Protein AF-A0A3D5X6H9-F1 (afdb_monomer)

Mean predicted aligned error: 13.21 Å

Solvent-accessible surface area (backbone atoms only — not comparable to full-atom values): 13727 Å² total; per-residue (Å²): 129,79,92,61,76,64,22,18,46,61,52,47,52,51,51,50,48,40,55,64,24,29,65,92,44,60,62,59,39,61,69,62,56,55,45,45,66,75,52,63,45,100,91,51,97,29,68,68,48,41,69,34,44,75,72,36,77,95,31,31,85,38,64,63,67,45,70,52,73,67,51,52,44,53,49,27,47,52,50,34,24,54,50,40,50,50,46,38,34,75,74,47,32,30,58,86,75,88,81,45,43,57,86,63,46,85,43,60,67,40,41,64,74,61,78,43,85,70,60,71,68,45,63,45,75,42,88,54,91,90,45,84,65,47,33,81,82,52,70,88,71,67,72,53,74,76,78,49,69,75,76,50,70,68,56,46,50,54,66,68,46,53,51,90,79,46,60,59,88,90,40,80,78,59,81,53,92,52,101,57,93,65,94,62,65,44,36,78,51,85,93,48,54,68,43,67,72,62,98,69,71,88,50,97,88,55,87,71,84,70,89,68,90,77,86,82,74,84,132

Sequence (219 aa):
LFVTEVTNKDYREYLFWLKRVYVSYPNVYKKALPDTLVWRSPLGYNEPYVNNYLRHPAYNDFPVVGVSWVQANDYALWRTDRVNEMILVKAGYINLDLQQVDAENFNTDAYLLGMYEASVRKNKPSLKPGEEEGRRITFEDGLLLPKYRLPTEAEWEFAASGLIGNTYDERVVERKIYPWNGHNIRNSSSKHRGKMMANFVRGRGDYMGVAGNLNDHEP

Secondary structure (DSSP, 8-state):
--SSPPBHHHHHHHHHHHHHH-SS-HHHHHHT---GGGG-BTTB--HHHHHHTTTSGGGTTSBP-S--HHHHHHHHHHHHHHHHHHHHHHTTSBPPPS--BTTBS--HHHHHTT-----BS-PBPPSSTT--SPBPP-GGGS-SPPPP-PPPHHHHHHHHS--TT-EETTEE----SSSSSSS-SB--SGGGTT-BSS----STT--------------

Radius of gyration: 25.82 Å; Cα contacts (8 Å, |Δi|>4): 209; chains: 1; bounding box: 57×72×62 Å

Foldseek 3Di:
DPPDAQFLQNLVVVLVVCVQAAVVCVVVSVVLDFQLCVQDDPPDPRVCSSPDCSPPPVRGRPHDPRGDQVSVQVSLQVVLQVVQVVLCCVVQFAPDDPNHHDPLGGGPVCQQVVVHDGHTRDAAADPDPPPRPGHRDHVVVVSGDDGRGDDDPVRVVVVVQLQVPCDDPNDSPDGDPDNDPDPDQADVDPVRGGDGPDDDDPDPPRPDPDPDDPPDDDD

Structure (mmCIF, N/CA/C/O backbone):
data_AF-A0A3D5X6H9-F1
#
_entry.id   AF-A0A3D5X6H9-F1
#
loop_
_atom_site.group_PDB
_atom_site.id
_atom_site.type_symbol
_atom_site.label_atom_id
_atom_site.label_alt_id
_atom_site.label_comp_id
_atom_site.label_asym_id
_atom_site.label_entity_id
_atom_site.label_seq_id
_atom_site.pdbx_PDB_ins_code
_atom_site.Cartn_x
_atom_site.Cartn_y
_atom_site.Cartn_z
_atom_site.occupancy
_atom_site.B_iso_or_equiv
_atom_site.auth_seq_id
_atom_site.auth_comp_id
_atom_site.auth_asym_id
_atom_site.auth_atom_id
_atom_site.pdbx_PDB_model_num
ATOM 1 N N . LEU A 1 1 ? 0.714 -14.581 3.752 1.00 42.09 1 LEU A N 1
ATOM 2 C CA . LEU A 1 1 ? 1.937 -14.737 2.937 1.00 42.09 1 LEU A CA 1
ATOM 3 C C . LEU A 1 1 ? 1.498 -14.827 1.489 1.00 42.09 1 LEU A C 1
ATOM 5 O O . LEU A 1 1 ? 0.610 -15.623 1.207 1.00 42.09 1 LEU A O 1
ATOM 9 N N . PHE A 1 2 ? 2.012 -13.966 0.613 1.00 48.56 2 PHE A N 1
ATOM 10 C CA . PHE A 1 2 ? 1.744 -14.111 -0.814 1.00 48.56 2 PHE A CA 1
ATOM 11 C C . PHE A 1 2 ? 2.396 -15.415 -1.279 1.00 48.56 2 PHE A C 1
ATOM 13 O O . PHE A 1 2 ? 3.578 -15.630 -1.035 1.00 48.56 2 PHE A O 1
ATOM 20 N N . VAL A 1 3 ? 1.605 -16.313 -1.861 1.00 56.69 3 VAL A N 1
ATOM 21 C CA . VAL A 1 3 ? 2.105 -17.578 -2.430 1.00 56.69 3 VAL A CA 1
ATOM 22 C C . VAL A 1 3 ? 2.761 -17.322 -3.796 1.00 56.69 3 VAL A C 1
ATOM 24 O O . VAL A 1 3 ? 3.523 -18.145 -4.289 1.00 56.69 3 VAL A O 1
ATOM 27 N N . THR A 1 4 ? 2.493 -16.155 -4.385 1.00 70.56 4 THR A N 1
ATOM 28 C CA . THR A 1 4 ? 2.938 -15.725 -5.711 1.00 70.56 4 THR A CA 1
ATOM 29 C C . THR A 1 4 ? 3.426 -14.281 -5.662 1.00 70.56 4 THR A C 1
ATOM 31 O O . THR A 1 4 ? 3.039 -13.513 -4.781 1.00 70.56 4 THR A O 1
ATOM 34 N N . GLU A 1 5 ? 4.275 -13.902 -6.608 1.00 84.88 5 GLU A N 1
ATOM 35 C CA . GLU A 1 5 ? 4.788 -12.537 -6.733 1.00 84.88 5 GLU A CA 1
ATOM 36 C C . GLU A 1 5 ? 3.654 -11.522 -6.968 1.00 84.88 5 GLU A C 1
ATOM 38 O O . GLU A 1 5 ? 2.574 -11.870 -7.452 1.00 84.88 5 GLU A O 1
ATOM 43 N N . VAL A 1 6 ? 3.893 -10.257 -6.607 1.00 90.44 6 VAL A N 1
ATOM 44 C CA . VAL A 1 6 ? 2.939 -9.170 -6.868 1.00 90.44 6 VAL A CA 1
ATOM 45 C C . VAL A 1 6 ? 2.882 -8.918 -8.368 1.00 90.44 6 VAL A C 1
ATOM 47 O O . VAL A 1 6 ? 3.907 -8.631 -8.990 1.00 90.44 6 VAL A O 1
ATOM 50 N N . THR A 1 7 ? 1.684 -8.998 -8.940 1.00 94.50 7 THR A N 1
ATOM 51 C CA . THR A 1 7 ? 1.499 -8.883 -10.385 1.00 94.50 7 THR A CA 1
ATOM 52 C C . THR A 1 7 ? 1.453 -7.426 -10.851 1.00 94.50 7 THR A C 1
ATOM 54 O O . THR A 1 7 ? 1.152 -6.507 -10.079 1.00 94.50 7 THR A O 1
ATOM 57 N N . ASN A 1 8 ? 1.695 -7.193 -12.143 1.00 94.06 8 ASN A N 1
ATOM 58 C CA . ASN A 1 8 ? 1.503 -5.880 -12.761 1.00 94.06 8 ASN A CA 1
ATOM 59 C C . ASN A 1 8 ? 0.068 -5.378 -12.564 1.00 94.06 8 ASN A C 1
ATOM 61 O O . ASN A 1 8 ? -0.139 -4.187 -12.330 1.00 94.06 8 ASN A O 1
ATOM 65 N N . LYS A 1 9 ? -0.929 -6.268 -12.627 1.00 95.69 9 LYS A N 1
ATOM 66 C CA . LYS A 1 9 ? -2.327 -5.914 -12.366 1.00 95.69 9 LYS A CA 1
ATOM 67 C C . LYS A 1 9 ? -2.517 -5.380 -10.944 1.00 95.69 9 LYS A C 1
ATOM 69 O O . LYS A 1 9 ? -3.042 -4.278 -10.794 1.00 95.69 9 LYS A O 1
ATOM 74 N N . ASP A 1 10 ? -2.042 -6.107 -9.934 1.00 95.00 10 ASP A N 1
ATOM 75 C CA . ASP A 1 10 ? -2.161 -5.699 -8.527 1.00 95.00 10 ASP A CA 1
ATOM 76 C C . ASP A 1 10 ? -1.485 -4.342 -8.275 1.00 95.00 10 ASP A C 1
ATOM 78 O O . ASP A 1 10 ? -2.034 -3.455 -7.618 1.00 95.00 10 ASP A O 1
ATOM 82 N N . TYR A 1 11 ? -0.294 -4.141 -8.846 1.00 96.25 11 TYR A N 1
ATOM 83 C CA . TYR A 1 11 ? 0.433 -2.884 -8.688 1.00 96.25 11 TYR A CA 1
ATOM 84 C C . TYR A 1 11 ? -0.268 -1.711 -9.389 1.00 96.25 11 TYR A C 1
ATOM 86 O O . TYR A 1 11 ? -0.271 -0.581 -8.900 1.00 96.25 11 TYR A O 1
ATOM 94 N N . ARG A 1 12 ? -0.919 -1.950 -10.531 1.00 96.06 12 ARG A N 1
ATOM 95 C CA . ARG A 1 12 ? -1.731 -0.922 -11.198 1.00 96.06 12 ARG A CA 1
ATOM 96 C C . ARG A 1 12 ? -2.973 -0.549 -10.405 1.00 96.06 12 ARG A C 1
ATOM 98 O O . ARG A 1 12 ? -3.367 0.613 -10.460 1.00 96.06 12 ARG A O 1
ATOM 105 N N . GLU A 1 13 ? -3.588 -1.489 -9.693 1.00 95.56 13 GLU A N 1
ATOM 106 C CA . GLU A 1 13 ? -4.705 -1.194 -8.786 1.00 95.56 13 GLU A CA 1
ATOM 107 C C . GLU A 1 13 ? -4.254 -0.249 -7.665 1.00 95.56 13 GLU A C 1
ATOM 109 O O . GLU A 1 13 ? -4.938 0.737 -7.381 1.00 95.56 13 GLU A O 1
ATOM 114 N N . TYR A 1 14 ? -3.058 -0.473 -7.114 1.00 96.44 14 TYR A N 1
ATOM 115 C CA . TYR A 1 14 ? -2.417 0.456 -6.180 1.00 96.44 14 TYR A CA 1
ATOM 116 C C . TYR A 1 14 ? -2.207 1.848 -6.789 1.00 96.44 14 TYR A C 1
ATOM 118 O O . TYR A 1 14 ? -2.655 2.849 -6.227 1.00 96.44 14 TYR A O 1
ATOM 126 N N . LEU A 1 15 ? -1.596 1.927 -7.974 1.00 96.56 15 LEU A N 1
ATOM 127 C CA . LEU A 1 15 ? -1.378 3.196 -8.676 1.00 96.56 15 LEU A CA 1
ATOM 128 C C . LEU A 1 15 ? -2.690 3.933 -8.978 1.00 96.56 15 LEU A C 1
ATOM 130 O O . LEU A 1 15 ? -2.770 5.156 -8.837 1.00 96.56 15 LEU A O 1
ATOM 134 N N . PHE A 1 16 ? -3.726 3.201 -9.385 1.00 95.75 16 PHE A N 1
ATOM 135 C CA . PHE A 1 16 ? -5.056 3.753 -9.618 1.00 95.75 16 PHE A CA 1
ATOM 136 C C . PHE A 1 16 ? -5.651 4.321 -8.329 1.00 95.75 16 PHE A C 1
ATOM 138 O O . PHE A 1 16 ? -6.152 5.448 -8.333 1.00 95.75 16 PHE A O 1
ATOM 145 N N . TRP A 1 17 ? -5.556 3.580 -7.223 1.00 95.75 17 TRP A N 1
ATOM 146 C CA . TRP A 1 17 ? -6.040 4.033 -5.924 1.00 95.75 17 TRP A CA 1
ATOM 147 C C . TRP A 1 17 ? -5.324 5.308 -5.471 1.00 95.75 17 TRP A C 1
ATOM 149 O O . TRP A 1 17 ? -5.999 6.276 -5.123 1.00 95.75 17 TRP A O 1
ATOM 159 N N . LEU A 1 18 ? -3.990 5.360 -5.572 1.00 96.19 18 LEU A N 1
ATOM 160 C CA . LEU A 1 18 ? -3.212 6.557 -5.234 1.00 96.19 18 LEU A CA 1
ATOM 161 C C . LEU A 1 18 ? -3.653 7.773 -6.045 1.00 96.19 18 LEU A C 1
ATOM 163 O O . LEU A 1 18 ? -3.851 8.847 -5.485 1.00 96.19 18 LEU A O 1
ATOM 167 N N . LYS A 1 19 ? -3.824 7.604 -7.360 1.00 95.56 19 LYS A N 1
ATOM 168 C CA . LYS A 1 19 ? -4.249 8.685 -8.257 1.00 95.56 19 LYS A CA 1
ATOM 169 C C . LYS A 1 19 ? -5.646 9.208 -7.917 1.00 95.56 19 LYS A C 1
ATOM 171 O O . LYS A 1 19 ? -5.916 10.385 -8.122 1.00 95.56 19 LYS A O 1
ATOM 176 N N . ARG A 1 20 ? -6.534 8.323 -7.463 1.00 94.56 20 ARG A N 1
ATOM 177 C CA . ARG A 1 20 ? -7.921 8.647 -7.119 1.00 94.56 20 ARG A CA 1
ATOM 178 C C . ARG A 1 20 ? -8.032 9.337 -5.759 1.00 94.56 20 ARG A C 1
ATOM 180 O O . ARG A 1 20 ? -8.806 10.275 -5.645 1.00 94.56 20 ARG A O 1
ATOM 187 N N . VAL A 1 21 ? -7.304 8.850 -4.753 1.00 94.50 21 VAL A N 1
ATOM 188 C CA . VAL A 1 21 ? -7.425 9.320 -3.363 1.00 94.50 21 VAL A CA 1
ATOM 189 C C . VAL A 1 21 ? -6.565 10.553 -3.105 1.00 94.50 21 VAL A C 1
ATOM 191 O O . VAL A 1 21 ? -7.063 11.517 -2.537 1.00 94.50 21 VAL A O 1
ATOM 194 N N . TYR A 1 22 ? -5.305 10.570 -3.550 1.00 95.00 22 TYR A N 1
ATOM 195 C CA . TYR A 1 22 ? -4.388 11.689 -3.303 1.00 95.00 22 TYR A CA 1
ATOM 196 C C . TYR A 1 22 ? -4.509 12.784 -4.368 1.00 95.00 22 TYR A C 1
ATOM 198 O O . TYR A 1 22 ? -3.597 12.998 -5.175 1.00 95.00 22 TYR A O 1
ATOM 206 N N . VAL A 1 23 ? -5.646 13.477 -4.377 1.00 93.44 23 VAL A N 1
ATOM 207 C CA . VAL A 1 23 ? -5.948 14.544 -5.342 1.00 93.44 23 VAL A CA 1
ATOM 208 C C . VAL A 1 23 ? -5.053 15.760 -5.108 1.00 93.44 23 VAL A C 1
ATOM 210 O O . VAL A 1 23 ? -4.474 16.290 -6.061 1.00 93.44 23 VAL A O 1
ATOM 213 N N . SER A 1 24 ? -4.873 16.168 -3.849 1.00 95.19 24 SER A N 1
ATOM 214 C CA . SER A 1 24 ? -4.047 17.331 -3.494 1.00 95.19 24 SER A CA 1
ATOM 215 C C . SER A 1 24 ? -2.546 17.039 -3.584 1.00 95.19 24 SER A C 1
ATOM 217 O O . SER A 1 24 ? -1.732 17.959 -3.685 1.00 95.19 24 SER A O 1
ATOM 219 N N . TYR A 1 25 ? -2.158 15.759 -3.598 1.00 94.25 25 TYR A N 1
ATOM 220 C CA . TYR A 1 25 ? -0.762 15.317 -3.568 1.00 94.25 25 TYR A CA 1
ATOM 221 C C . TYR A 1 25 ? -0.384 14.448 -4.784 1.00 94.25 25 TYR A C 1
ATOM 223 O O . TYR A 1 25 ? 0.025 13.293 -4.629 1.00 94.25 25 TYR A O 1
ATOM 231 N N . PRO A 1 26 ? -0.382 15.002 -6.014 1.00 93.62 26 PRO A N 1
ATOM 232 C CA . PRO A 1 26 ? -0.082 14.241 -7.235 1.00 93.62 26 PRO A CA 1
ATOM 233 C C . PRO A 1 26 ? 1.343 13.666 -7.267 1.00 93.62 26 PRO A C 1
ATOM 235 O O . PRO A 1 26 ? 1.644 12.739 -8.023 1.00 93.62 26 PRO A O 1
ATOM 238 N N . ASN A 1 27 ? 2.244 14.209 -6.445 1.00 95.06 27 ASN A N 1
ATOM 239 C CA . ASN A 1 27 ? 3.610 13.715 -6.314 1.00 95.06 27 ASN A CA 1
ATOM 240 C C . ASN A 1 27 ? 3.674 12.319 -5.681 1.00 95.06 27 ASN A C 1
ATOM 242 O O . ASN A 1 27 ? 4.612 11.586 -5.985 1.00 95.06 27 ASN A O 1
ATOM 246 N N . VAL A 1 28 ? 2.695 11.931 -4.856 1.00 94.88 28 VAL A N 1
ATOM 247 C CA . VAL A 1 28 ? 2.628 10.584 -4.263 1.00 94.88 28 VAL A CA 1
ATOM 248 C C . VAL A 1 28 ? 2.493 9.539 -5.369 1.00 94.88 28 VAL A C 1
ATOM 250 O O . VAL A 1 28 ? 3.299 8.617 -5.455 1.00 94.88 28 VAL A O 1
ATOM 253 N N . TYR A 1 29 ? 1.558 9.755 -6.299 1.00 95.94 29 TYR A N 1
ATOM 254 C CA . TYR A 1 29 ? 1.391 8.898 -7.473 1.00 95.94 29 TYR A CA 1
ATOM 255 C C . TYR A 1 29 ? 2.660 8.833 -8.332 1.00 95.94 29 TYR A C 1
ATOM 257 O O . TYR A 1 29 ? 3.098 7.749 -8.707 1.00 95.94 29 TYR A O 1
ATOM 265 N N . LYS A 1 30 ? 3.283 9.982 -8.627 1.00 95.19 30 LYS A N 1
ATOM 266 C CA . LYS A 1 30 ? 4.505 10.025 -9.450 1.00 95.19 30 LYS A CA 1
ATOM 267 C C . LYS A 1 30 ? 5.660 9.253 -8.811 1.00 95.19 30 LYS A C 1
ATOM 269 O O . LYS A 1 30 ? 6.371 8.552 -9.521 1.00 95.19 30 LYS A O 1
ATOM 274 N N . LYS A 1 31 ? 5.832 9.362 -7.490 1.00 95.81 31 LYS A N 1
ATOM 275 C CA . LYS A 1 31 ? 6.864 8.633 -6.737 1.00 95.81 31 LYS A CA 1
ATOM 276 C C . LYS A 1 31 ? 6.612 7.129 -6.690 1.00 95.81 31 LYS A C 1
ATOM 278 O O . LYS A 1 31 ? 7.569 6.375 -6.588 1.00 95.81 31 LYS A O 1
ATOM 283 N N . ALA A 1 32 ? 5.359 6.695 -6.784 1.00 96.38 32 ALA A N 1
ATOM 284 C CA . ALA A 1 32 ? 5.001 5.282 -6.820 1.00 96.38 32 ALA A CA 1
ATOM 285 C C . ALA A 1 32 ? 5.176 4.634 -8.207 1.00 96.38 32 ALA A C 1
ATOM 287 O O . ALA A 1 32 ? 5.044 3.421 -8.318 1.00 96.38 32 ALA A O 1
ATOM 288 N N . LEU A 1 33 ? 5.458 5.394 -9.274 1.00 95.50 33 LEU A N 1
ATOM 289 C CA . LEU A 1 33 ? 5.650 4.804 -10.600 1.00 95.50 33 LEU A CA 1
ATOM 290 C C . LEU A 1 33 ? 6.936 3.954 -10.642 1.00 95.50 33 LEU A C 1
ATOM 292 O O . LEU A 1 33 ? 8.003 4.469 -10.299 1.00 95.50 33 LEU A O 1
ATOM 296 N N . PRO A 1 34 ? 6.861 2.688 -11.096 1.00 95.00 34 PRO A N 1
ATOM 297 C CA . PRO A 1 34 ? 8.041 1.861 -11.314 1.00 95.00 34 PRO A CA 1
ATOM 298 C C . PRO A 1 34 ? 8.922 2.431 -12.426 1.00 95.00 34 PRO A C 1
ATOM 300 O O . PRO A 1 34 ? 8.420 3.015 -13.394 1.00 95.00 34 PRO A O 1
ATOM 303 N N . ASP A 1 35 ? 10.229 2.209 -12.320 1.00 93.31 35 ASP A N 1
ATOM 304 C CA . ASP A 1 35 ? 11.174 2.542 -13.379 1.00 93.31 35 ASP A CA 1
ATOM 305 C C . ASP A 1 35 ? 11.063 1.538 -14.533 1.00 93.31 35 ASP A C 1
ATOM 307 O O . ASP A 1 35 ? 11.512 0.392 -14.463 1.00 93.31 35 ASP A O 1
ATOM 311 N N . THR A 1 36 ? 10.467 1.984 -15.636 1.00 88.88 36 THR A N 1
ATOM 312 C CA . THR A 1 36 ? 10.299 1.167 -16.840 1.00 88.88 36 THR A CA 1
ATOM 313 C C . THR A 1 36 ? 11.578 1.048 -17.671 1.00 88.88 36 THR A C 1
ATOM 315 O O . THR A 1 36 ? 11.635 0.206 -18.569 1.00 88.88 36 THR A O 1
ATOM 318 N N . LEU A 1 37 ? 12.603 1.868 -17.406 1.00 88.75 37 LEU A N 1
ATOM 319 C CA . LEU A 1 37 ? 13.865 1.859 -18.154 1.00 88.75 37 LEU A CA 1
ATOM 320 C C . LEU A 1 37 ? 14.763 0.670 -17.801 1.00 88.75 37 LEU A C 1
ATOM 322 O O . LEU A 1 37 ? 15.723 0.416 -18.523 1.00 88.75 37 LEU A O 1
ATOM 326 N N . VAL A 1 38 ? 14.415 -0.104 -16.770 1.00 88.81 38 VAL A N 1
ATOM 327 C CA . VAL A 1 38 ? 15.093 -1.355 -16.389 1.00 88.81 38 VAL A CA 1
ATOM 328 C C . VAL A 1 38 ? 15.214 -2.356 -17.545 1.00 88.81 38 VAL A C 1
ATOM 330 O O . VAL A 1 38 ? 16.159 -3.137 -17.602 1.00 88.81 38 VAL A O 1
ATOM 333 N N . TRP A 1 39 ? 14.288 -2.312 -18.506 1.00 86.44 39 TRP A N 1
ATOM 334 C CA . TRP A 1 39 ? 14.306 -3.188 -19.678 1.00 86.44 39 TRP A CA 1
ATOM 335 C C . TRP A 1 39 ? 15.293 -2.741 -20.759 1.00 86.44 39 TRP A C 1
ATOM 337 O O . TRP A 1 39 ? 15.598 -3.518 -21.669 1.00 86.44 39 TRP A O 1
ATOM 347 N N . ARG A 1 40 ? 15.792 -1.502 -20.696 1.00 84.50 40 ARG A N 1
ATOM 348 C CA . ARG A 1 40 ? 16.653 -0.934 -21.730 1.00 84.50 40 ARG A CA 1
ATOM 349 C C . ARG A 1 40 ? 18.040 -1.569 -21.675 1.00 84.50 40 ARG A C 1
ATOM 351 O O . ARG A 1 40 ? 18.701 -1.566 -20.645 1.00 84.50 40 ARG A O 1
ATOM 358 N N . SER A 1 41 ? 18.500 -2.065 -22.818 1.00 81.56 41 SER A N 1
ATOM 359 C CA . SER A 1 41 ? 19.855 -2.586 -22.996 1.00 81.56 41 SER A CA 1
ATOM 360 C C . SER A 1 41 ? 20.500 -1.915 -24.211 1.00 81.56 41 SER A C 1
ATOM 362 O O . SER A 1 41 ? 19.836 -1.830 -25.245 1.00 81.56 41 SER A O 1
ATOM 364 N N . PRO A 1 42 ? 21.769 -1.461 -24.136 1.00 76.94 42 PRO A N 1
ATOM 365 C CA . PRO A 1 42 ? 22.441 -0.785 -25.251 1.00 76.94 42 PRO A CA 1
ATOM 366 C C . PRO A 1 42 ? 22.493 -1.586 -26.561 1.00 76.94 42 PRO A C 1
ATOM 368 O O . PRO A 1 42 ? 22.569 -0.993 -27.630 1.00 76.94 42 PRO A O 1
ATOM 371 N N . LEU A 1 43 ? 22.460 -2.920 -26.486 1.00 80.00 43 LEU A N 1
ATOM 372 C CA . LEU A 1 43 ? 22.585 -3.823 -27.640 1.00 80.00 43 LEU A CA 1
ATOM 373 C C . LEU A 1 43 ? 21.354 -4.731 -27.830 1.00 80.00 43 LEU A C 1
ATOM 375 O O . LEU A 1 43 ? 21.400 -5.660 -28.632 1.00 80.00 43 LEU A O 1
ATOM 379 N N . GLY A 1 44 ? 20.265 -4.501 -27.084 1.00 75.62 44 GLY A N 1
ATOM 380 C CA . GLY A 1 44 ? 19.074 -5.358 -27.086 1.00 75.62 44 GLY A CA 1
ATOM 381 C C . GLY A 1 44 ? 17.812 -4.644 -27.573 1.00 75.62 44 GLY A C 1
ATOM 382 O O . GLY A 1 44 ? 17.545 -3.506 -27.189 1.00 75.62 44 GLY A O 1
ATOM 383 N N . TYR A 1 45 ? 16.988 -5.328 -28.372 1.00 75.56 45 TYR A N 1
ATOM 384 C CA . TYR A 1 45 ? 15.682 -4.817 -28.807 1.00 75.56 45 TYR A CA 1
ATOM 385 C C . TYR A 1 45 ? 14.600 -5.068 -27.740 1.00 75.56 45 TYR A C 1
ATOM 387 O O . TYR A 1 45 ? 13.764 -5.959 -27.872 1.00 75.56 45 TYR A O 1
ATOM 395 N N . ASN A 1 46 ? 14.621 -4.274 -26.665 1.00 85.69 46 ASN A N 1
ATOM 396 C CA . ASN A 1 46 ? 13.685 -4.397 -25.535 1.00 85.69 46 ASN A CA 1
ATOM 397 C C . ASN A 1 46 ? 12.710 -3.212 -25.393 1.00 85.69 46 ASN A C 1
ATOM 399 O O . ASN A 1 46 ? 11.923 -3.164 -24.448 1.00 85.69 46 ASN A O 1
ATOM 403 N N . GLU A 1 47 ? 12.722 -2.266 -26.334 1.00 81.81 47 GLU A N 1
ATOM 404 C CA . GLU A 1 47 ? 11.834 -1.091 -26.340 1.00 81.81 47 GLU A CA 1
ATOM 405 C C . GLU A 1 47 ? 10.326 -1.432 -26.223 1.00 81.81 47 GLU A C 1
ATOM 407 O O . GLU A 1 47 ? 9.597 -0.692 -25.551 1.00 81.81 47 GLU A O 1
ATOM 412 N N . PRO A 1 48 ? 9.813 -2.561 -26.765 1.00 86.94 48 PRO A N 1
ATOM 413 C CA . PRO A 1 48 ? 8.427 -2.957 -26.516 1.00 86.94 48 PRO A CA 1
ATOM 414 C C . PRO A 1 48 ? 8.122 -3.206 -25.032 1.00 86.94 48 PRO A C 1
ATOM 416 O O . PRO A 1 48 ? 7.035 -2.856 -24.575 1.00 86.94 48 PRO A O 1
ATOM 419 N N . TYR A 1 49 ? 9.063 -3.766 -24.264 1.00 86.62 49 TYR A N 1
ATOM 420 C CA . TYR A 1 49 ? 8.869 -4.046 -22.838 1.00 86.62 49 TYR A CA 1
ATOM 421 C C . TYR A 1 49 ? 8.851 -2.765 -22.003 1.00 86.62 49 TYR A C 1
ATOM 423 O O . TYR A 1 49 ? 7.993 -2.625 -21.136 1.00 86.62 49 TYR A O 1
ATOM 431 N N . VAL A 1 50 ? 9.707 -1.790 -22.322 1.00 86.94 50 VAL A N 1
ATOM 432 C CA . VAL A 1 50 ? 9.726 -0.474 -21.651 1.00 86.94 50 VAL A CA 1
ATOM 433 C C . VAL A 1 50 ? 8.337 0.177 -21.677 1.00 86.94 50 VAL A C 1
ATOM 435 O O . VAL A 1 50 ? 7.849 0.696 -20.672 1.00 86.94 50 VAL A O 1
ATOM 438 N N . ASN A 1 51 ? 7.663 0.112 -22.824 1.00 86.50 51 ASN A N 1
ATOM 439 C CA . ASN A 1 51 ? 6.371 0.766 -23.006 1.00 86.50 51 ASN A CA 1
ATOM 440 C C . ASN A 1 51 ? 5.200 -0.079 -22.487 1.00 86.50 51 ASN A C 1
ATOM 442 O O . ASN A 1 51 ? 4.289 0.450 -21.835 1.00 86.50 51 ASN A O 1
ATOM 446 N N . ASN A 1 52 ? 5.239 -1.389 -22.750 1.00 90.62 52 ASN A N 1
ATOM 447 C CA . ASN A 1 52 ? 4.078 -2.261 -22.611 1.00 90.62 52 ASN A CA 1
ATOM 448 C C . ASN A 1 52 ? 4.082 -3.123 -21.350 1.00 90.62 52 ASN A C 1
ATOM 450 O O . ASN A 1 52 ? 2.995 -3.482 -20.911 1.00 90.62 52 ASN A O 1
ATOM 454 N N . TYR A 1 53 ? 5.230 -3.443 -20.745 1.00 93.00 53 TYR A N 1
ATOM 455 C CA . TYR A 1 53 ? 5.301 -4.452 -19.677 1.00 93.00 53 TYR A CA 1
ATOM 456 C C . TYR A 1 53 ? 4.365 -4.143 -18.503 1.00 93.00 53 TYR A C 1
ATOM 458 O O . TYR A 1 53 ? 3.526 -4.956 -18.144 1.00 93.00 53 TYR A O 1
ATOM 466 N N . LEU A 1 54 ? 4.413 -2.918 -17.973 1.00 92.62 54 LEU A N 1
ATOM 467 C CA . LEU A 1 54 ? 3.532 -2.520 -16.872 1.00 92.62 54 LEU A CA 1
ATOM 468 C C . LEU A 1 54 ? 2.077 -2.291 -17.319 1.00 92.62 54 LEU A C 1
ATOM 470 O O . LEU A 1 54 ? 1.173 -2.321 -16.496 1.00 92.62 54 LEU A O 1
ATOM 474 N N . ARG A 1 55 ? 1.816 -1.978 -18.594 1.00 91.38 55 ARG A N 1
ATOM 475 C CA . ARG A 1 55 ? 0.539 -1.373 -19.032 1.00 91.38 55 ARG A CA 1
ATOM 476 C C . ARG A 1 55 ? -0.342 -2.291 -19.868 1.00 91.38 55 ARG A C 1
ATOM 478 O O . ARG A 1 55 ? -1.562 -2.108 -19.892 1.00 91.38 55 ARG A O 1
ATOM 485 N N . HIS A 1 56 ? 0.244 -3.237 -20.581 1.00 92.62 56 HIS A N 1
ATOM 486 C CA . HIS A 1 56 ? -0.464 -4.036 -21.564 1.00 92.62 56 HIS A CA 1
ATOM 487 C C . HIS A 1 56 ? -1.124 -5.260 -20.905 1.00 92.62 56 HIS A C 1
ATOM 489 O O . HIS A 1 56 ? -0.471 -5.927 -20.104 1.00 92.62 56 HIS A O 1
ATOM 495 N N . PRO A 1 57 ? -2.381 -5.608 -21.256 1.00 94.69 57 PRO A N 1
ATOM 496 C CA . PRO A 1 57 ? -3.102 -6.719 -20.629 1.00 94.69 57 PRO A CA 1
ATOM 497 C C . PRO A 1 57 ? -2.384 -8.071 -20.691 1.00 94.69 57 PRO A C 1
ATOM 499 O O . PRO A 1 57 ? -2.504 -8.863 -19.765 1.00 94.69 57 PRO A O 1
ATOM 502 N N . ALA A 1 58 ? -1.602 -8.314 -21.750 1.00 92.81 58 ALA A N 1
ATOM 503 C CA . ALA A 1 58 ? -0.817 -9.544 -21.895 1.00 92.81 58 ALA A CA 1
ATOM 504 C C . ALA A 1 58 ? 0.191 -9.770 -20.755 1.00 92.81 58 ALA A C 1
ATOM 506 O O . ALA A 1 58 ? 0.586 -10.906 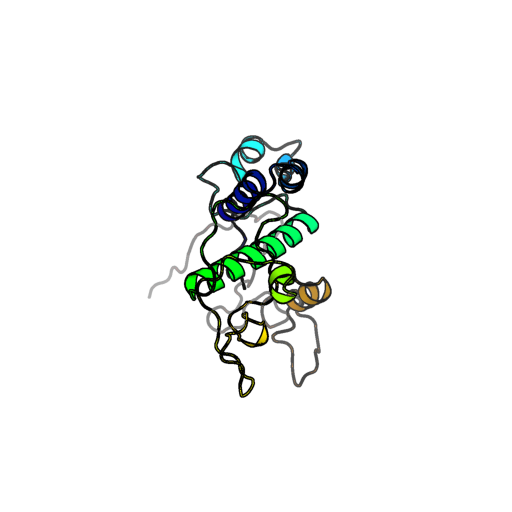-20.530 1.00 92.81 58 ALA A O 1
ATOM 507 N N . TYR A 1 59 ? 0.590 -8.712 -20.040 1.00 91.94 59 TYR A N 1
ATOM 508 C CA . TYR A 1 59 ? 1.551 -8.784 -18.941 1.00 91.94 59 TYR A CA 1
ATOM 509 C C . TYR A 1 59 ? 0.906 -8.652 -17.554 1.00 91.94 59 TYR A C 1
ATOM 511 O O . TYR A 1 59 ? 1.616 -8.494 -16.565 1.00 91.94 59 TYR A O 1
ATOM 519 N N . ASN A 1 60 ? -0.426 -8.704 -17.455 1.00 92.25 60 ASN A N 1
ATOM 520 C CA . ASN A 1 60 ? -1.138 -8.472 -16.196 1.00 92.25 60 ASN A CA 1
ATOM 521 C C . ASN A 1 60 ? -0.726 -9.433 -15.078 1.00 92.25 60 ASN A C 1
ATOM 523 O O . ASN A 1 60 ? -0.565 -8.970 -13.955 1.00 92.25 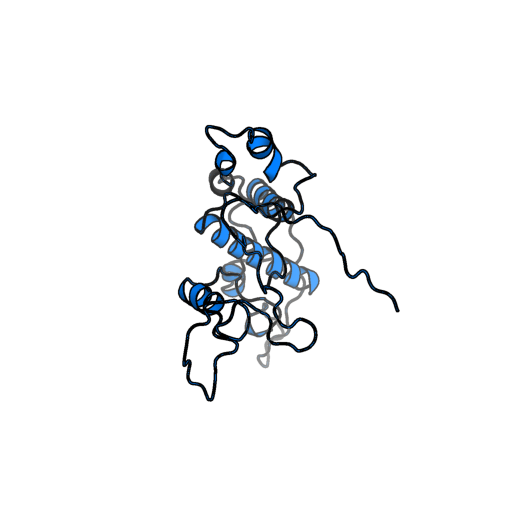60 ASN A O 1
ATOM 527 N N . ASP A 1 61 ? -0.535 -10.715 -15.398 1.00 92.00 61 ASP A N 1
ATOM 528 C CA . ASP A 1 61 ? -0.207 -11.772 -14.429 1.00 92.00 61 ASP A CA 1
ATOM 529 C C . ASP A 1 61 ? 1.308 -11.954 -14.227 1.00 92.00 61 ASP A C 1
ATOM 531 O O . ASP A 1 61 ? 1.746 -12.818 -13.471 1.00 92.00 61 ASP A O 1
ATOM 535 N N . PHE A 1 62 ? 2.121 -11.139 -14.902 1.00 91.62 62 PHE A N 1
ATOM 536 C CA . PHE A 1 62 ? 3.571 -11.130 -14.732 1.00 91.62 62 PHE A CA 1
ATOM 537 C C . PHE A 1 62 ? 3.948 -10.286 -13.512 1.00 91.62 62 PHE A C 1
ATOM 539 O O . PHE A 1 62 ? 3.219 -9.344 -13.179 1.00 91.62 62 PHE A O 1
ATOM 546 N N . PRO A 1 63 ? 5.078 -10.590 -12.854 1.00 94.19 63 PRO A N 1
ATOM 547 C CA . PRO A 1 63 ? 5.524 -9.826 -11.701 1.00 94.19 63 PRO A CA 1
ATOM 548 C C . PRO A 1 63 ? 5.813 -8.371 -12.060 1.00 94.19 63 PRO A C 1
ATOM 550 O O . PRO A 1 63 ? 6.244 -8.054 -13.167 1.00 94.19 63 PRO A O 1
ATOM 553 N N . VAL A 1 64 ? 5.605 -7.472 -11.103 1.00 93.62 64 VAL A N 1
ATOM 554 C CA . VAL A 1 64 ? 6.018 -6.077 -11.260 1.00 93.62 64 VAL A CA 1
ATOM 555 C C . VAL A 1 64 ? 7.543 -5.956 -11.178 1.00 93.62 64 VAL A C 1
ATOM 557 O O . VAL A 1 64 ? 8.185 -6.531 -10.301 1.00 93.62 64 VAL A O 1
ATOM 560 N N . VAL A 1 65 ? 8.135 -5.185 -12.093 1.00 92.38 65 VAL A N 1
ATOM 561 C CA . VAL A 1 65 ? 9.591 -4.981 -12.198 1.00 92.38 65 VAL A CA 1
ATOM 562 C C . VAL A 1 65 ? 9.906 -3.484 -12.193 1.00 92.38 65 VAL A C 1
ATOM 564 O O . VAL A 1 65 ? 9.091 -2.674 -12.633 1.00 92.38 65 VAL A O 1
ATOM 567 N N . GLY A 1 66 ? 11.088 -3.115 -11.689 1.00 93.25 66 GLY A N 1
ATOM 568 C CA . GLY A 1 66 ? 11.529 -1.717 -11.607 1.00 93.25 66 GLY A CA 1
ATOM 569 C C . GLY A 1 66 ? 11.015 -0.981 -10.367 1.00 93.25 66 GLY A C 1
ATOM 570 O O . GLY A 1 66 ? 10.843 0.233 -10.397 1.00 93.25 66 GLY A O 1
ATOM 571 N N . VAL A 1 67 ? 10.736 -1.710 -9.283 1.00 94.38 67 VAL A N 1
ATOM 572 C CA . VAL A 1 67 ? 10.247 -1.155 -8.014 1.00 94.38 67 VAL A CA 1
ATOM 573 C C . VAL A 1 67 ? 11.399 -1.079 -7.012 1.00 94.38 67 VAL A C 1
ATOM 575 O O . VAL A 1 67 ? 12.118 -2.053 -6.798 1.00 94.38 67 VAL A O 1
ATOM 578 N N . SER A 1 68 ? 11.577 0.081 -6.389 1.00 94.25 68 SER A N 1
ATOM 579 C CA . SER A 1 68 ? 12.544 0.287 -5.306 1.00 94.25 68 SER A CA 1
ATOM 580 C C . SER A 1 68 ? 12.047 -0.286 -3.973 1.00 94.25 68 SER A C 1
ATOM 582 O O . SER A 1 68 ? 10.847 -0.461 -3.761 1.00 94.25 68 SER A O 1
ATOM 584 N N . TRP A 1 69 ? 12.963 -0.513 -3.027 1.00 90.88 69 TRP A N 1
ATOM 585 C CA . TRP A 1 69 ? 12.616 -1.015 -1.691 1.00 90.88 69 TRP A CA 1
ATOM 586 C C . TRP A 1 69 ? 11.598 -0.120 -0.964 1.00 90.88 69 TRP A C 1
ATOM 588 O O . TRP A 1 69 ? 10.646 -0.622 -0.372 1.00 90.88 69 TRP A O 1
ATOM 598 N N . VAL A 1 70 ? 11.748 1.206 -1.075 1.00 93.62 70 VAL A N 1
ATOM 599 C CA . VAL A 1 70 ? 10.816 2.178 -0.477 1.00 93.62 70 VAL A CA 1
ATOM 600 C C . VAL A 1 70 ? 9.420 2.032 -1.086 1.00 93.62 70 VAL A C 1
ATOM 602 O O . VAL A 1 70 ? 8.446 1.884 -0.357 1.00 93.62 70 VAL A O 1
ATOM 605 N N . GLN A 1 71 ? 9.324 1.967 -2.417 1.00 95.25 71 GLN A N 1
ATOM 606 C CA . GLN A 1 71 ? 8.045 1.775 -3.111 1.00 95.25 71 GLN A CA 1
ATOM 607 C C . GLN A 1 71 ? 7.379 0.438 -2.752 1.00 95.25 71 GLN A C 1
ATOM 609 O O . GLN A 1 71 ? 6.155 0.368 -2.642 1.00 95.25 71 GLN A O 1
ATOM 614 N N . ALA A 1 72 ? 8.164 -0.627 -2.573 1.00 93.88 72 ALA A N 1
ATOM 615 C CA . ALA A 1 72 ? 7.654 -1.931 -2.161 1.00 93.88 72 ALA A CA 1
ATOM 616 C C . ALA A 1 72 ? 7.134 -1.916 -0.712 1.00 93.88 72 ALA A C 1
ATOM 618 O O . ALA A 1 72 ? 6.096 -2.515 -0.425 1.00 93.88 72 ALA A O 1
ATOM 619 N N . ASN A 1 73 ? 7.808 -1.194 0.186 1.00 93.62 73 ASN A N 1
ATOM 620 C CA . ASN A 1 73 ? 7.336 -0.985 1.552 1.00 93.62 73 ASN A CA 1
ATOM 621 C C . ASN A 1 73 ? 6.033 -0.166 1.587 1.00 93.62 73 ASN A C 1
ATOM 623 O O . ASN A 1 73 ? 5.080 -0.567 2.253 1.00 93.62 73 ASN A O 1
ATOM 627 N N . ASP A 1 74 ? 5.952 0.920 0.816 1.00 94.81 74 ASP A N 1
ATOM 628 C CA . ASP A 1 74 ? 4.741 1.747 0.714 1.00 94.81 74 ASP A CA 1
ATOM 629 C C . ASP A 1 74 ? 3.548 0.944 0.171 1.00 94.81 74 ASP A C 1
ATOM 631 O O . ASP A 1 74 ? 2.435 1.039 0.691 1.00 94.81 74 ASP A O 1
ATOM 635 N N . TYR A 1 75 ? 3.783 0.080 -0.823 1.00 95.44 75 TYR A N 1
ATOM 636 C CA . TYR A 1 75 ? 2.770 -0.850 -1.327 1.00 95.44 75 TYR A CA 1
ATOM 637 C C . TYR A 1 75 ? 2.284 -1.825 -0.241 1.00 95.44 75 TYR A C 1
ATOM 639 O O . TYR A 1 75 ? 1.084 -2.087 -0.135 1.00 95.44 75 TYR A O 1
ATOM 647 N N . ALA A 1 76 ? 3.187 -2.356 0.588 1.00 94.06 76 ALA A N 1
ATOM 648 C CA . ALA A 1 76 ? 2.828 -3.270 1.672 1.00 94.06 76 ALA A CA 1
ATOM 649 C C . ALA A 1 76 ? 1.989 -2.574 2.762 1.00 94.06 76 ALA A C 1
ATOM 651 O O . ALA A 1 76 ? 0.997 -3.139 3.240 1.00 94.06 76 ALA A O 1
ATOM 652 N N . LEU A 1 77 ? 2.324 -1.325 3.098 1.00 94.50 77 LEU A N 1
ATOM 653 C CA . LEU A 1 77 ? 1.526 -0.491 4.002 1.00 94.50 77 LEU A CA 1
ATOM 654 C C . LEU A 1 77 ? 0.128 -0.238 3.430 1.00 94.50 77 LEU A C 1
ATOM 656 O O . LEU A 1 77 ? -0.865 -0.571 4.075 1.00 94.50 77 LEU A O 1
ATOM 660 N N . TRP A 1 78 ? 0.043 0.227 2.182 1.00 95.06 78 TRP A N 1
ATOM 661 C CA . TRP A 1 78 ? -1.235 0.424 1.495 1.00 95.06 78 TRP A CA 1
ATOM 662 C C . TRP A 1 78 ? -2.087 -0.850 1.484 1.00 95.06 78 TRP A C 1
ATOM 664 O O . TRP A 1 78 ? -3.280 -0.820 1.799 1.00 95.06 78 TRP A O 1
ATOM 674 N N . ARG A 1 79 ? -1.480 -1.996 1.161 1.00 94.56 79 ARG A N 1
ATOM 675 C CA . ARG A 1 79 ? -2.188 -3.277 1.116 1.00 94.56 79 ARG A CA 1
ATOM 676 C C . ARG A 1 79 ? -2.707 -3.684 2.491 1.00 94.56 79 ARG A C 1
ATOM 678 O O . ARG A 1 79 ? -3.800 -4.241 2.565 1.00 94.56 79 ARG A O 1
ATOM 685 N N . THR A 1 80 ? -1.958 -3.392 3.554 1.00 95.06 80 THR A N 1
ATOM 686 C CA . THR A 1 80 ? -2.407 -3.598 4.940 1.00 95.06 80 THR A CA 1
ATOM 687 C C . THR A 1 80 ? -3.694 -2.829 5.188 1.00 95.06 80 THR A C 1
ATOM 689 O O . THR A 1 80 ? -4.697 -3.427 5.576 1.00 95.06 80 THR A O 1
ATOM 692 N N . ASP A 1 81 ? -3.686 -1.532 4.887 1.00 95.00 81 ASP A N 1
ATOM 693 C CA . ASP A 1 81 ? -4.830 -0.658 5.126 1.00 95.00 81 ASP A CA 1
ATOM 694 C C . ASP A 1 81 ? -6.060 -1.110 4.343 1.00 95.00 81 ASP A C 1
ATOM 696 O O . ASP A 1 81 ? -7.133 -1.265 4.920 1.00 95.00 81 ASP A O 1
ATOM 700 N N . ARG A 1 82 ? -5.908 -1.419 3.050 1.00 94.62 82 ARG A N 1
ATOM 701 C CA . ARG A 1 82 ? -7.033 -1.860 2.210 1.00 94.62 82 ARG A CA 1
ATOM 702 C C . ARG A 1 82 ? -7.604 -3.212 2.622 1.00 94.62 82 ARG A C 1
ATOM 704 O O . ARG A 1 82 ? -8.815 -3.417 2.557 1.00 94.62 82 ARG A O 1
ATOM 711 N N . VAL A 1 83 ? -6.752 -4.159 3.015 1.00 94.56 83 VAL A N 1
ATOM 712 C CA . VAL A 1 83 ? -7.212 -5.486 3.448 1.00 94.56 83 VAL A CA 1
ATOM 713 C C . VAL A 1 83 ? -7.952 -5.379 4.777 1.00 94.56 83 VAL A C 1
ATOM 715 O O . VAL A 1 83 ? -9.043 -5.933 4.898 1.00 94.56 83 VAL A O 1
ATOM 718 N N . ASN A 1 84 ? -7.409 -4.637 5.740 1.00 95.25 84 ASN A N 1
ATOM 719 C CA . ASN A 1 84 ? -8.044 -4.433 7.038 1.00 95.25 84 ASN A CA 1
ATOM 720 C C . ASN A 1 84 ? -9.366 -3.669 6.918 1.00 95.25 84 ASN A C 1
ATOM 722 O O . ASN A 1 84 ? -10.369 -4.102 7.484 1.00 95.25 84 ASN A O 1
ATOM 726 N N . GLU A 1 85 ? -9.404 -2.611 6.111 1.00 93.94 85 GLU A N 1
ATOM 727 C CA . GLU A 1 85 ? -10.634 -1.902 5.757 1.00 93.94 85 GLU A CA 1
ATOM 728 C C . GLU A 1 85 ? -11.692 -2.867 5.204 1.00 93.94 85 GLU A C 1
ATOM 730 O O . GLU A 1 85 ? -12.812 -2.942 5.709 1.00 93.94 85 GLU A O 1
ATOM 735 N N . MET A 1 86 ? -11.324 -3.670 4.202 1.00 94.00 86 MET A N 1
ATOM 736 C CA . MET A 1 86 ? -12.229 -4.634 3.579 1.00 94.00 86 MET A CA 1
ATOM 737 C C . MET A 1 86 ? -12.711 -5.702 4.569 1.00 94.00 86 MET A C 1
ATOM 739 O O . MET A 1 86 ? -13.861 -6.134 4.485 1.00 94.00 86 MET A O 1
ATOM 743 N N . ILE A 1 87 ? -11.869 -6.140 5.509 1.00 94.81 87 ILE A N 1
ATOM 744 C CA . ILE A 1 87 ? -12.271 -7.075 6.567 1.00 94.81 87 ILE A CA 1
ATOM 745 C C . ILE A 1 87 ? -13.316 -6.428 7.481 1.00 94.81 87 ILE A C 1
ATOM 747 O O . ILE A 1 87 ? -14.348 -7.046 7.741 1.00 94.81 87 ILE A O 1
ATOM 751 N N . LEU A 1 88 ? -13.100 -5.184 7.915 1.00 93.25 88 LEU A N 1
ATOM 752 C CA . LEU A 1 88 ? -14.052 -4.452 8.755 1.00 93.25 88 LEU A CA 1
ATOM 753 C C . LEU A 1 88 ? -15.393 -4.222 8.042 1.00 93.25 88 LEU A C 1
ATOM 755 O O . LEU A 1 88 ? -16.450 -4.396 8.658 1.00 93.25 88 LEU A O 1
ATOM 759 N N . VAL A 1 89 ? -15.358 -3.885 6.747 1.00 93.75 89 VAL A N 1
ATOM 760 C CA . VAL A 1 89 ? -16.553 -3.735 5.899 1.00 93.75 89 VAL A CA 1
ATOM 761 C C . VAL A 1 89 ? -17.299 -5.062 5.777 1.00 93.75 89 VAL A C 1
ATOM 763 O O . VAL A 1 89 ? -18.502 -5.123 6.029 1.00 93.75 89 VAL A O 1
ATOM 766 N N . LYS A 1 90 ? -16.600 -6.150 5.427 1.00 94.38 90 LYS A N 1
ATOM 767 C CA . LYS A 1 90 ? -17.205 -7.485 5.261 1.00 94.38 90 LYS A CA 1
ATOM 768 C C . LYS A 1 90 ? -17.780 -8.033 6.561 1.00 94.38 90 LYS A C 1
ATOM 770 O O . LYS A 1 90 ? -18.813 -8.693 6.537 1.00 94.38 90 LYS A O 1
ATOM 775 N N . ALA A 1 91 ? -17.129 -7.751 7.684 1.00 92.00 91 ALA A N 1
ATOM 776 C CA . ALA A 1 91 ? -17.615 -8.119 9.005 1.00 92.00 91 ALA A CA 1
ATOM 777 C C . ALA A 1 91 ? -18.763 -7.210 9.499 1.00 92.00 91 ALA A C 1
ATOM 779 O O . ALA A 1 91 ? -19.390 -7.514 10.513 1.00 92.00 91 ALA A O 1
ATOM 780 N N . GLY A 1 92 ? -19.077 -6.132 8.770 1.00 90.62 92 GLY A N 1
ATOM 781 C CA . GLY A 1 92 ? -20.241 -5.276 8.999 1.00 90.62 92 GLY A CA 1
ATOM 782 C C . GLY A 1 92 ? -20.064 -4.213 10.084 1.00 90.62 92 GLY A C 1
ATOM 783 O O . GLY A 1 92 ? -21.065 -3.702 10.584 1.00 90.62 92 GLY A O 1
ATOM 784 N N . TYR A 1 93 ? -18.825 -3.886 10.457 1.00 90.69 93 TYR A N 1
ATOM 785 C CA . TYR A 1 93 ? -18.536 -2.897 11.502 1.00 90.69 93 TYR A CA 1
ATOM 786 C C . TYR A 1 93 ? -18.425 -1.475 10.958 1.00 90.69 93 TYR A C 1
ATOM 788 O O . TYR A 1 93 ? -18.919 -0.542 11.588 1.00 90.69 93 TYR A O 1
ATOM 796 N N . ILE A 1 94 ? -17.842 -1.313 9.770 1.00 91.94 94 ILE A N 1
ATOM 797 C CA . ILE A 1 94 ? -17.757 -0.027 9.063 1.00 91.94 94 ILE A CA 1
ATOM 798 C C . ILE A 1 94 ? -18.497 -0.116 7.727 1.00 91.94 94 ILE A C 1
ATOM 800 O O . ILE A 1 94 ? -18.631 -1.203 7.158 1.00 91.94 94 ILE A O 1
ATOM 804 N N . ASN A 1 95 ? -18.987 1.012 7.221 1.00 90.38 95 ASN A N 1
ATOM 805 C CA . ASN A 1 95 ? -19.529 1.076 5.868 1.00 90.38 95 ASN A CA 1
ATOM 806 C C . ASN A 1 95 ? -18.404 1.252 4.843 1.00 90.38 95 ASN A C 1
ATOM 808 O O . ASN A 1 95 ? -17.348 1.806 5.142 1.00 90.38 95 ASN A O 1
ATOM 812 N N . LEU A 1 96 ? -18.643 0.769 3.622 1.00 90.31 96 LEU A N 1
ATOM 813 C CA . LEU A 1 96 ? -17.735 1.004 2.508 1.00 90.31 96 LEU A CA 1
ATOM 814 C C . LEU A 1 96 ? -17.848 2.464 2.075 1.00 90.31 96 LEU A C 1
ATOM 816 O O . LEU A 1 96 ? -18.897 2.874 1.576 1.00 90.31 96 LEU A O 1
ATOM 820 N N . ASP A 1 97 ? -16.762 3.211 2.220 1.00 88.44 97 ASP A N 1
ATOM 821 C CA . ASP A 1 97 ? -16.674 4.574 1.721 1.00 88.44 97 ASP A CA 1
ATOM 822 C C . ASP A 1 97 ? -15.912 4.623 0.388 1.00 88.44 97 ASP A C 1
ATOM 824 O O . ASP A 1 97 ? -14.739 4.260 0.286 1.00 88.44 97 ASP A O 1
ATOM 828 N N . LEU A 1 98 ? -16.600 5.080 -0.658 1.00 87.50 98 LEU A N 1
ATOM 829 C CA . LEU A 1 98 ? -16.024 5.262 -1.990 1.00 87.50 98 LEU A CA 1
ATOM 830 C C . LEU A 1 98 ? -15.482 6.680 -2.209 1.00 87.50 98 LEU A C 1
ATOM 832 O O . LEU A 1 98 ? -14.784 6.898 -3.199 1.00 87.50 98 LEU A O 1
ATOM 836 N N . GLN A 1 99 ? -15.770 7.626 -1.318 1.00 88.38 99 GLN A N 1
ATOM 837 C CA . GLN A 1 99 ? -15.464 9.051 -1.468 1.00 88.38 99 GLN A CA 1
ATOM 838 C C . GLN A 1 99 ? -14.238 9.500 -0.661 1.00 88.38 99 GLN A C 1
ATOM 840 O O . GLN A 1 99 ? -14.048 10.690 -0.461 1.00 88.38 99 GLN A O 1
ATOM 845 N N . GLN A 1 100 ? -13.373 8.568 -0.259 1.00 89.06 100 GLN A N 1
ATOM 846 C CA . GLN A 1 100 ? -12.118 8.876 0.434 1.00 89.06 100 GLN A CA 1
ATOM 847 C C . GLN A 1 100 ? -11.209 9.802 -0.381 1.00 89.06 100 GLN A C 1
ATOM 849 O O . GLN A 1 100 ? -10.883 9.491 -1.534 1.00 89.06 100 GLN A O 1
ATOM 854 N N . VAL A 1 101 ? -10.743 10.883 0.249 1.00 92.69 101 VAL A N 1
ATOM 855 C CA . VAL A 1 101 ? -9.846 11.879 -0.354 1.00 92.69 101 VAL A CA 1
ATOM 856 C C . VAL A 1 101 ? -8.735 12.266 0.622 1.00 92.69 101 VAL A C 1
ATOM 858 O O . VAL A 1 101 ? -8.975 12.524 1.797 1.00 92.69 101 VAL A O 1
ATOM 861 N N . ASP A 1 102 ? -7.508 12.337 0.111 1.00 91.06 102 ASP A N 1
ATOM 862 C CA . ASP A 1 102 ? -6.307 12.815 0.798 1.00 91.06 102 ASP A CA 1
ATOM 863 C C . ASP A 1 102 ? -6.141 12.241 2.216 1.00 91.06 102 ASP A C 1
ATOM 865 O O . ASP A 1 102 ? -5.883 11.049 2.354 1.00 91.06 102 ASP A O 1
ATOM 869 N N . ALA A 1 103 ? -6.239 13.064 3.266 1.00 88.25 103 ALA A N 1
ATOM 870 C CA . ALA A 1 103 ? -6.065 12.633 4.656 1.00 88.25 103 ALA A CA 1
ATOM 871 C C . ALA A 1 103 ? -7.270 11.847 5.203 1.00 88.25 103 ALA A C 1
ATOM 873 O O . ALA A 1 103 ? -7.122 11.081 6.153 1.00 88.25 103 ALA A O 1
ATOM 874 N N . GLU A 1 104 ? -8.441 11.987 4.585 1.00 88.12 104 GLU A N 1
ATOM 875 C CA . GLU A 1 104 ? -9.687 11.318 4.971 1.00 88.12 104 GLU A CA 1
ATOM 876 C C . GLU A 1 104 ? -9.796 9.938 4.310 1.00 88.12 104 GLU A C 1
ATOM 878 O O . GLU A 1 104 ? -10.808 9.562 3.718 1.00 88.12 104 GLU A O 1
ATOM 883 N N . ASN A 1 105 ? -8.720 9.158 4.384 1.00 91.38 105 ASN A N 1
ATOM 884 C CA . ASN A 1 105 ? -8.702 7.780 3.914 1.00 91.38 105 ASN A CA 1
ATOM 885 C C . ASN A 1 105 ? -8.422 6.822 5.074 1.00 91.38 105 ASN A C 1
ATOM 887 O O . ASN A 1 105 ? -7.785 7.187 6.061 1.00 91.38 105 ASN A O 1
ATOM 891 N N . PHE A 1 106 ? -8.904 5.585 4.953 1.00 92.38 106 PHE A N 1
ATOM 892 C CA . PHE A 1 106 ? -8.702 4.587 5.996 1.00 92.38 106 PHE A CA 1
ATOM 893 C C . PHE A 1 106 ? -7.213 4.269 6.208 1.00 92.38 106 PHE A C 1
ATOM 895 O O . PHE A 1 106 ? -6.534 3.785 5.300 1.00 92.38 106 PHE A O 1
ATOM 902 N N . ASN A 1 107 ? -6.744 4.443 7.443 1.00 93.19 107 ASN A N 1
ATOM 903 C CA . ASN A 1 107 ? -5.435 3.991 7.896 1.00 93.19 107 ASN A CA 1
ATOM 904 C C . ASN A 1 107 ? -5.590 3.118 9.149 1.00 93.19 107 ASN A C 1
ATOM 906 O O . ASN A 1 107 ? -6.272 3.504 10.102 1.00 93.19 107 ASN A O 1
ATOM 910 N N . THR A 1 108 ? -4.947 1.948 9.156 1.00 92.56 108 THR A N 1
ATOM 911 C CA . THR A 1 108 ? -5.087 0.959 10.236 1.00 92.56 108 THR A CA 1
ATOM 912 C C . THR A 1 108 ? -4.598 1.509 11.576 1.00 92.56 108 THR A C 1
ATOM 914 O O . THR A 1 108 ? -5.270 1.330 12.591 1.00 92.56 108 THR A O 1
ATOM 917 N N . ASP A 1 109 ? -3.453 2.196 11.596 1.00 92.19 109 ASP A N 1
ATOM 918 C CA . ASP A 1 109 ? -2.892 2.752 12.833 1.00 92.19 109 ASP A CA 1
ATOM 919 C C . ASP A 1 109 ? -3.769 3.882 13.368 1.00 92.19 109 ASP A C 1
ATOM 921 O O . ASP A 1 109 ? -4.095 3.905 14.553 1.00 92.19 109 ASP A O 1
ATOM 925 N N . ALA A 1 110 ? -4.204 4.789 12.490 1.00 92.38 110 ALA A N 1
ATOM 926 C CA . ALA A 1 110 ? -5.096 5.881 12.865 1.00 92.38 110 ALA A CA 1
ATOM 927 C C . ALA A 1 110 ? -6.444 5.362 13.393 1.00 92.38 110 ALA A C 1
ATOM 929 O O . ALA A 1 110 ? -6.978 5.910 14.358 1.00 92.38 110 ALA A O 1
ATOM 930 N N . TYR A 1 111 ? -6.975 4.284 12.809 1.00 91.38 111 TYR A N 1
ATOM 931 C CA . TYR A 1 111 ? -8.193 3.624 13.282 1.00 91.38 111 TYR A CA 1
ATOM 932 C C . TYR A 1 111 ? -8.013 3.032 14.687 1.00 91.38 111 TYR A C 1
ATOM 934 O O . TYR A 1 111 ? -8.838 3.273 15.572 1.00 91.38 111 TYR A O 1
ATOM 942 N N . LEU A 1 112 ? -6.913 2.306 14.914 1.00 90.88 112 LEU A N 1
ATOM 943 C CA . LEU A 1 112 ? -6.595 1.691 16.208 1.00 90.88 112 LEU A CA 1
ATOM 944 C C . LEU A 1 112 ? -6.339 2.730 17.307 1.00 90.88 112 LEU A C 1
ATOM 946 O O . LEU A 1 112 ? -6.805 2.557 18.431 1.00 90.88 112 LEU A O 1
ATOM 950 N N . LEU A 1 113 ? -5.651 3.826 16.976 1.00 91.31 113 LEU A N 1
ATOM 951 C CA . LEU A 1 113 ? -5.426 4.965 17.875 1.00 91.31 113 LEU A CA 1
ATOM 952 C C . LEU A 1 113 ? -6.682 5.821 18.083 1.00 91.31 113 LEU A C 1
ATOM 954 O O . LEU A 1 113 ? -6.707 6.692 18.947 1.00 91.31 113 LEU A O 1
ATOM 958 N N . GLY A 1 114 ? -7.716 5.590 17.278 1.00 88.44 114 GLY A N 1
ATOM 959 C CA . GLY A 1 114 ? -8.964 6.330 17.303 1.00 88.44 114 GLY A CA 1
ATOM 960 C C . GLY A 1 114 ? -8.896 7.758 16.782 1.00 88.44 114 GLY A C 1
ATOM 961 O O . GLY A 1 114 ? -9.802 8.533 17.062 1.00 88.44 114 GLY A O 1
ATOM 962 N N . MET A 1 115 ? -7.862 8.076 16.006 1.00 87.25 115 MET A N 1
ATOM 963 C CA . MET A 1 115 ? -7.717 9.339 15.278 1.00 87.25 115 MET A CA 1
ATOM 964 C C . MET A 1 115 ? -8.527 9.360 13.975 1.00 87.25 115 MET A C 1
ATOM 966 O O . MET A 1 115 ? -8.765 10.428 13.424 1.00 87.25 115 MET A O 1
ATOM 970 N N . TYR A 1 116 ? -8.930 8.189 13.470 1.00 85.12 116 TYR A N 1
ATOM 971 C CA . TYR A 1 116 ? -9.779 8.050 12.289 1.00 85.12 116 TYR A CA 1
ATOM 972 C C . TYR A 1 116 ? -11.182 7.580 12.6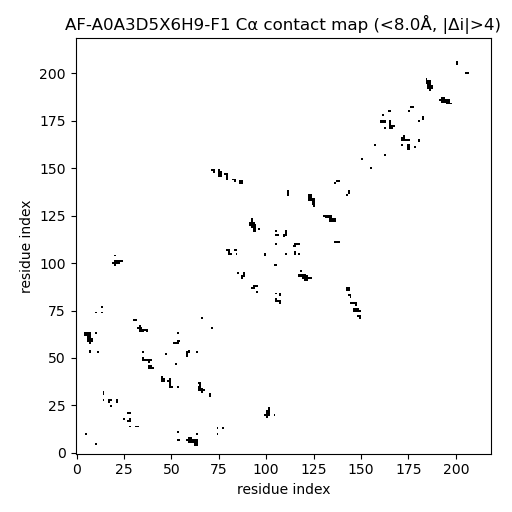82 1.00 85.12 116 TYR A C 1
ATOM 974 O O . TYR A 1 116 ? -11.346 6.509 13.276 1.00 85.12 116 TYR A O 1
ATOM 982 N N . GLU A 1 117 ? -12.193 8.361 12.311 1.00 79.81 117 GLU A N 1
ATOM 983 C CA . GLU A 1 117 ? -13.601 8.023 12.504 1.00 79.81 117 GLU A CA 1
ATOM 984 C C . GLU A 1 117 ? -14.197 7.501 11.196 1.00 79.81 117 GLU A C 1
ATOM 986 O O . GLU A 1 117 ? -14.625 8.251 10.323 1.00 79.81 117 GLU A O 1
ATOM 991 N N . ALA A 1 118 ? -14.213 6.175 11.055 1.00 79.00 118 ALA A N 1
ATOM 992 C CA . ALA A 1 118 ? -14.946 5.524 9.976 1.00 79.00 118 ALA A CA 1
ATOM 993 C C . ALA A 1 118 ? -16.460 5.656 10.207 1.00 79.00 118 ALA A C 1
ATOM 995 O O . ALA A 1 118 ? -16.920 5.680 11.349 1.00 79.00 118 ALA A O 1
ATOM 996 N N . SER A 1 119 ? -17.257 5.620 9.137 1.00 82.81 119 SER A N 1
ATOM 997 C CA . SER A 1 119 ? -18.715 5.528 9.253 1.00 82.81 119 SER A CA 1
ATOM 998 C C . SER A 1 119 ? -19.122 4.170 9.844 1.00 82.81 119 SER A C 1
ATOM 1000 O O . SER A 1 119 ? -19.207 3.147 9.158 1.00 82.81 119 SER A O 1
ATOM 1002 N N . VAL A 1 120 ? -19.347 4.153 11.157 1.00 83.19 120 VAL A N 1
ATOM 1003 C CA . VAL A 1 120 ? -19.657 2.941 11.919 1.00 83.19 120 VAL A CA 1
ATOM 1004 C C . VAL A 1 120 ? -21.057 2.441 11.577 1.00 83.19 120 VAL A C 1
ATOM 1006 O O . VAL A 1 120 ? -22.042 3.170 11.668 1.00 83.19 120 VAL A O 1
ATOM 1009 N N . ARG A 1 121 ? -21.153 1.159 11.223 1.00 83.94 121 ARG A N 1
ATOM 1010 C CA . ARG A 1 121 ? -22.426 0.452 11.040 1.00 83.94 121 ARG A CA 1
ATOM 1011 C C . ARG A 1 121 ? -22.854 -0.282 12.304 1.00 83.94 121 ARG A C 1
ATOM 1013 O O . ARG A 1 121 ? -24.036 -0.307 12.637 1.00 83.94 121 ARG A O 1
ATOM 1020 N N . LYS A 1 122 ? -21.899 -0.910 12.990 1.00 85.38 122 LYS A N 1
ATOM 1021 C CA . LYS A 1 122 ? -22.131 -1.668 14.218 1.00 85.38 122 LYS A CA 1
ATOM 1022 C C . LYS A 1 122 ? -20.915 -1.549 15.122 1.00 85.38 122 LYS A C 1
ATOM 1024 O O . LYS A 1 122 ? -19.794 -1.732 14.662 1.00 85.38 122 LYS A O 1
ATOM 1029 N N . ASN A 1 123 ? -21.153 -1.331 16.411 1.00 84.50 123 ASN A N 1
ATOM 1030 C CA . ASN A 1 123 ? -20.120 -1.447 17.433 1.00 84.50 123 ASN A CA 1
ATOM 1031 C C . ASN A 1 123 ? -20.101 -2.852 18.040 1.00 84.50 123 ASN A C 1
ATOM 1033 O O . ASN A 1 123 ? -21.126 -3.540 18.115 1.00 84.50 123 ASN A O 1
ATOM 1037 N N . LYS A 1 124 ? -18.920 -3.292 18.473 1.00 84.44 124 LYS A N 1
ATOM 1038 C CA . LYS A 1 124 ? -18.767 -4.538 19.230 1.00 84.44 124 LYS A CA 1
ATOM 1039 C C . LYS A 1 124 ? -19.278 -4.296 20.659 1.00 84.44 124 LYS A C 1
ATOM 1041 O O . LYS A 1 124 ? -19.062 -3.202 21.161 1.00 84.44 124 LYS A O 1
ATOM 1046 N N . PRO A 1 125 ? -19.946 -5.240 21.341 1.00 84.12 125 PRO A N 1
ATOM 1047 C CA . PRO A 1 125 ? -20.371 -5.021 22.728 1.00 84.12 125 PRO A CA 1
ATOM 1048 C C . PRO A 1 125 ? -19.181 -4.663 23.634 1.00 84.12 125 PRO A C 1
ATOM 1050 O O . PRO A 1 125 ? -18.076 -5.190 23.441 1.00 84.12 125 PRO A O 1
ATOM 1053 N N . SER A 1 126 ? -19.394 -3.762 24.601 1.00 82.75 126 SER A N 1
ATOM 1054 C CA . SER A 1 126 ? -18.363 -3.453 25.597 1.00 82.75 126 SER A CA 1
ATOM 1055 C C . SER A 1 126 ? -18.097 -4.678 26.473 1.00 82.75 126 SER A C 1
ATOM 1057 O O . SER A 1 126 ? -18.976 -5.500 26.723 1.00 82.75 126 SER A O 1
ATOM 1059 N N . LEU A 1 127 ? -16.848 -4.812 26.915 1.00 79.44 127 LEU A N 1
ATOM 1060 C CA . LEU A 1 127 ? -16.418 -5.868 27.837 1.00 79.44 127 LEU A CA 1
ATOM 1061 C C . LEU A 1 127 ? -16.502 -5.417 29.302 1.00 79.44 127 LEU A C 1
ATOM 1063 O O . LEU A 1 127 ? -16.304 -6.230 30.203 1.00 79.44 127 LEU A O 1
ATOM 1067 N N . LYS A 1 128 ? -16.759 -4.128 29.548 1.00 79.81 128 LYS A N 1
ATOM 1068 C CA . LYS A 1 128 ? -16.860 -3.583 30.899 1.00 79.81 128 LYS A CA 1
ATOM 1069 C C . LYS A 1 128 ? -18.293 -3.721 31.428 1.00 79.81 128 LYS A C 1
ATOM 1071 O O . LYS A 1 128 ? -19.233 -3.392 30.704 1.00 79.81 128 LYS A O 1
ATOM 1076 N N . PRO A 1 129 ? -18.482 -4.156 32.687 1.00 78.38 129 PRO A N 1
ATOM 1077 C CA . PRO A 1 129 ? -19.800 -4.170 33.312 1.00 78.38 129 PRO A CA 1
ATOM 1078 C C . PRO A 1 129 ? -20.397 -2.753 33.362 1.00 78.38 129 PRO A C 1
ATOM 1080 O O . PRO A 1 129 ? -19.776 -1.853 33.921 1.00 78.38 129 PRO A O 1
ATOM 1083 N N . GLY A 1 130 ? -21.592 -2.560 32.795 1.00 77.00 130 GLY A N 1
ATOM 1084 C CA . GLY A 1 130 ? -22.345 -1.297 32.863 1.00 77.00 130 GLY A CA 1
ATOM 1085 C C . GLY A 1 130 ? -22.159 -0.320 31.694 1.00 77.00 130 GLY A C 1
ATOM 1086 O O . GLY A 1 130 ? -22.846 0.695 31.661 1.00 77.00 130 GLY A O 1
ATOM 1087 N N . GLU A 1 131 ? -21.293 -0.614 30.719 1.00 73.75 131 GLU A N 1
ATOM 1088 C CA . GLU A 1 131 ? -21.212 0.143 29.460 1.00 73.75 131 GLU A CA 1
ATOM 1089 C C . GLU A 1 131 ? -21.999 -0.610 28.369 1.00 73.75 131 GLU A C 1
ATOM 1091 O O . GLU A 1 131 ? -21.485 -1.533 27.741 1.00 73.75 131 GLU A O 1
ATOM 1096 N N . GLU A 1 132 ? -23.265 -0.248 28.141 1.00 68.56 132 GLU A N 1
ATOM 1097 C CA . GLU A 1 132 ? -24.051 -0.799 27.017 1.00 68.56 132 GLU A CA 1
ATOM 1098 C C . GLU A 1 132 ? -23.650 -0.185 25.666 1.00 68.56 132 GLU A C 1
ATOM 1100 O O . GLU A 1 132 ? -23.948 -0.735 24.602 1.00 68.56 132 GLU A O 1
ATOM 1105 N N . GLU A 1 133 ? -22.927 0.937 25.698 1.00 70.81 133 GLU A N 1
ATOM 1106 C CA . GLU A 1 133 ? -22.347 1.552 24.514 1.00 70.81 133 GLU A CA 1
ATOM 1107 C C . GLU A 1 133 ? -21.235 0.651 23.970 1.00 70.81 133 GLU A C 1
ATOM 1109 O O . GLU A 1 133 ? -20.214 0.396 24.610 1.00 70.81 133 GLU A O 1
ATOM 1114 N N . GLY A 1 134 ? -21.458 0.100 22.778 1.00 80.69 134 GLY A N 1
ATOM 1115 C CA . GLY A 1 134 ? -20.475 -0.757 22.134 1.00 80.69 134 GLY A CA 1
ATOM 1116 C C . GLY A 1 134 ? -19.138 -0.042 21.896 1.00 80.69 134 GLY A C 1
ATOM 1117 O O . GLY A 1 134 ? -19.077 1.164 21.679 1.00 80.69 134 GLY A O 1
ATOM 1118 N N . ARG A 1 135 ? -18.053 -0.813 21.862 1.00 85.56 135 ARG A N 1
ATOM 1119 C CA . ARG A 1 135 ? -16.691 -0.360 21.581 1.00 85.56 135 ARG A CA 1
ATOM 1120 C C . ARG A 1 135 ? -16.291 -0.538 20.115 1.00 85.56 135 ARG A C 1
ATOM 1122 O O . ARG A 1 135 ? -16.827 -1.382 19.389 1.00 85.56 135 ARG A O 1
ATOM 1129 N N . ARG A 1 136 ? -15.255 0.208 19.722 1.00 85.81 136 ARG A N 1
ATOM 1130 C CA . ARG A 1 136 ? -14.526 0.004 18.463 1.00 85.81 136 ARG A CA 1
ATOM 1131 C C . ARG A 1 136 ? -13.781 -1.334 18.458 1.00 85.81 136 ARG A C 1
ATOM 1133 O O . ARG A 1 136 ? -13.497 -1.911 19.516 1.00 85.81 136 ARG A O 1
ATOM 1140 N N . ILE A 1 137 ? -13.448 -1.804 17.261 1.00 88.88 137 ILE A N 1
ATOM 1141 C CA . ILE A 1 137 ? -12.609 -2.990 17.101 1.00 88.88 137 ILE A CA 1
ATOM 1142 C C . ILE A 1 137 ? -11.180 -2.638 17.470 1.00 88.88 137 ILE A C 1
ATOM 1144 O O . ILE A 1 137 ? -10.644 -1.628 17.017 1.00 88.88 137 ILE A O 1
ATOM 1148 N N . THR A 1 138 ? -10.576 -3.496 18.279 1.00 89.19 138 THR A N 1
ATOM 1149 C CA . THR A 1 138 ? -9.161 -3.409 18.631 1.00 89.19 138 THR A CA 1
ATOM 1150 C C . THR A 1 138 ? -8.386 -4.537 17.959 1.00 89.19 138 THR A C 1
ATOM 1152 O O . THR A 1 138 ? -8.968 -5.455 17.373 1.00 89.19 138 THR A O 1
ATOM 1155 N N . PHE A 1 139 ? -7.057 -4.475 18.010 1.00 88.94 139 PHE A N 1
ATOM 1156 C CA . PHE A 1 139 ? -6.213 -5.496 17.391 1.00 88.94 139 PHE A CA 1
ATOM 1157 C C . PHE A 1 139 ? -6.392 -6.872 18.060 1.00 88.94 139 PHE A C 1
ATOM 1159 O O . PHE A 1 139 ? -6.399 -7.901 17.386 1.00 88.94 139 PHE A O 1
ATOM 1166 N N . GLU A 1 140 ? -6.642 -6.890 19.371 1.00 89.00 140 GLU A N 1
ATOM 1167 C CA . GLU A 1 140 ? -6.833 -8.100 20.185 1.00 89.00 140 GLU A CA 1
ATOM 1168 C C . GLU A 1 140 ? -8.093 -8.886 19.808 1.00 89.00 140 GLU A C 1
ATOM 1170 O O . GLU A 1 140 ? -8.222 -10.059 20.150 1.00 89.00 140 GLU A O 1
ATOM 1175 N N . ASP A 1 141 ? -9.020 -8.271 19.071 1.00 87.94 141 ASP A N 1
ATOM 1176 C CA . ASP A 1 141 ? -10.224 -8.943 18.591 1.00 87.94 141 ASP A CA 1
ATOM 1177 C C . ASP A 1 141 ? -9.947 -10.002 17.520 1.00 87.94 141 ASP A C 1
ATOM 1179 O O . ASP A 1 141 ? -10.869 -10.727 17.141 1.00 87.94 141 ASP A O 1
ATOM 1183 N N . GLY A 1 142 ? -8.713 -10.071 17.007 1.00 88.25 142 GLY A N 1
ATOM 1184 C CA . GLY A 1 142 ? -8.280 -11.063 16.021 1.00 88.25 142 GLY A CA 1
ATOM 1185 C C . GLY A 1 142 ? -8.919 -10.897 14.640 1.00 88.25 142 GLY A C 1
ATOM 1186 O O . GLY A 1 142 ? -8.768 -11.763 13.784 1.00 88.25 142 GLY A O 1
ATOM 1187 N N . LEU A 1 143 ? -9.648 -9.800 14.417 1.00 90.31 143 LEU A N 1
ATOM 1188 C CA . LEU A 1 143 ? -10.257 -9.473 13.128 1.00 90.31 143 LEU A CA 1
ATOM 1189 C C . LEU A 1 143 ? -9.250 -8.820 12.179 1.00 90.31 143 LEU A C 1
ATOM 1191 O O . LEU A 1 143 ? -9.264 -9.091 10.984 1.00 90.31 143 LEU A O 1
ATOM 1195 N N . LEU A 1 144 ? -8.394 -7.946 12.707 1.00 92.44 144 LEU A N 1
ATOM 1196 C CA . LEU A 1 144 ? -7.413 -7.209 11.920 1.00 92.44 144 LEU A CA 1
ATOM 1197 C C . LEU A 1 144 ? -6.151 -8.043 11.711 1.00 92.44 144 LEU A C 1
ATOM 1199 O O . LEU A 1 144 ? -5.716 -8.779 12.595 1.00 92.44 144 LEU A O 1
ATOM 1203 N N . LEU A 1 145 ? -5.547 -7.899 10.536 1.00 92.12 145 LEU A N 1
ATOM 1204 C CA . LEU A 1 145 ? -4.284 -8.541 10.207 1.00 92.12 145 LEU A CA 1
ATOM 1205 C C . LEU A 1 145 ? -3.102 -7.644 10.600 1.00 92.12 145 LEU A C 1
ATOM 1207 O O . LEU A 1 145 ? -3.205 -6.413 10.524 1.00 92.12 145 LEU A O 1
ATOM 1211 N N . PRO A 1 146 ? -1.959 -8.241 10.992 1.00 91.69 146 PRO A N 1
ATOM 1212 C CA . PRO A 1 146 ? -0.731 -7.493 11.223 1.00 91.69 146 PRO A CA 1
ATOM 1213 C C . PRO A 1 146 ? -0.242 -6.836 9.929 1.00 91.69 146 PRO A C 1
ATOM 1215 O O . PRO A 1 146 ? -0.569 -7.273 8.823 1.00 91.69 146 PRO A O 1
ATOM 1218 N N . LYS A 1 147 ? 0.593 -5.803 10.076 1.00 90.12 147 LYS A N 1
ATOM 1219 C CA . LYS A 1 147 ? 1.161 -5.071 8.941 1.00 90.12 147 LYS A CA 1
ATOM 1220 C C . LYS A 1 147 ? 1.940 -6.001 8.022 1.00 90.12 147 LYS A C 1
ATOM 1222 O O . LYS A 1 147 ? 2.837 -6.722 8.465 1.00 90.12 147 LYS A O 1
ATOM 1227 N N . TYR A 1 148 ? 1.636 -5.932 6.730 1.00 86.38 148 TYR A N 1
ATOM 1228 C CA . TYR A 1 148 ? 2.506 -6.503 5.718 1.00 86.38 148 TYR A CA 1
ATOM 1229 C C . TYR A 1 148 ? 3.798 -5.691 5.710 1.00 86.38 148 TYR A C 1
ATOM 1231 O O . TYR A 1 148 ? 3.782 -4.478 5.513 1.00 86.38 148 TYR A O 1
ATOM 1239 N N . ARG A 1 149 ? 4.919 -6.369 5.936 1.00 86.56 149 ARG A N 1
ATOM 1240 C CA . ARG A 1 149 ? 6.253 -5.786 5.830 1.00 86.56 149 ARG A CA 1
ATOM 1241 C C . ARG A 1 149 ? 7.126 -6.675 4.972 1.00 86.56 149 ARG A C 1
ATOM 1243 O O . ARG A 1 149 ? 6.931 -7.891 4.926 1.00 86.56 149 ARG A O 1
ATOM 1250 N N . LEU A 1 150 ? 8.098 -6.056 4.320 1.00 85.88 150 LEU A N 1
ATOM 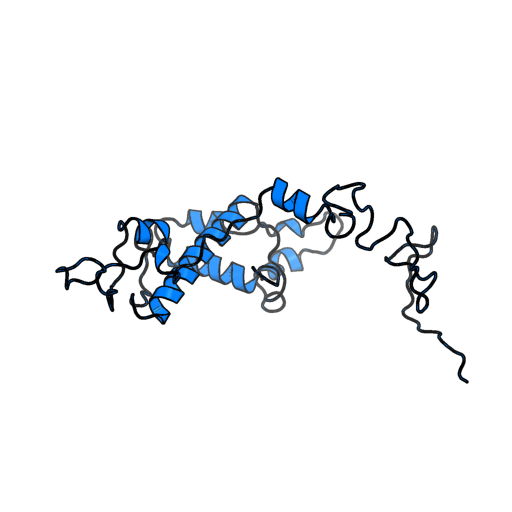1251 C CA . LEU A 1 150 ? 9.167 -6.808 3.693 1.00 85.88 150 LEU A CA 1
ATOM 1252 C C . LEU A 1 150 ? 10.008 -7.500 4.784 1.00 85.88 150 LEU A C 1
ATOM 1254 O O . LEU A 1 150 ? 10.140 -6.952 5.890 1.00 85.88 150 LEU A O 1
ATOM 1258 N N . PRO A 1 151 ? 10.545 -8.704 4.515 1.00 82.06 151 PRO A N 1
ATOM 1259 C CA . PRO A 1 151 ? 11.458 -9.342 5.449 1.00 82.06 151 PRO A CA 1
ATOM 1260 C C . PRO A 1 151 ? 12.706 -8.475 5.639 1.00 82.06 151 PRO A C 1
ATOM 1262 O O . PRO A 1 151 ? 13.134 -7.774 4.716 1.00 82.06 151 PRO A O 1
ATOM 1265 N N . THR A 1 152 ? 13.278 -8.506 6.838 1.00 82.06 152 THR A N 1
ATOM 1266 C CA . THR A 1 152 ? 14.562 -7.843 7.102 1.00 82.06 152 THR A CA 1
ATOM 1267 C C . THR A 1 152 ? 15.686 -8.555 6.352 1.00 82.06 152 THR A C 1
ATOM 1269 O O . THR A 1 152 ? 15.532 -9.705 5.946 1.00 82.06 152 THR A O 1
ATOM 1272 N N . GLU A 1 153 ? 16.832 -7.895 6.173 1.00 78.56 153 GLU A N 1
ATOM 1273 C CA . GLU A 1 153 ? 18.009 -8.527 5.561 1.00 78.56 153 GLU A CA 1
ATOM 1274 C C . GLU A 1 153 ? 18.389 -9.822 6.289 1.00 78.56 153 GLU A C 1
ATOM 1276 O O . GLU A 1 153 ? 18.565 -10.846 5.647 1.00 78.56 153 GLU A O 1
ATOM 1281 N N . ALA A 1 154 ? 18.378 -9.821 7.625 1.00 79.06 154 ALA A N 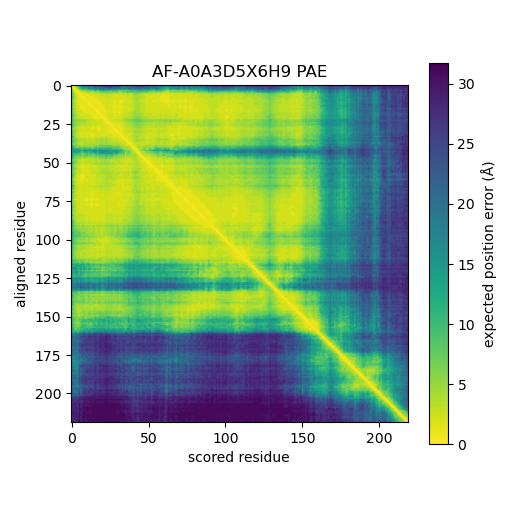1
ATOM 1282 C CA . ALA A 1 154 ? 18.647 -11.018 8.419 1.00 79.06 154 ALA A CA 1
ATOM 1283 C C . ALA A 1 154 ? 17.607 -12.137 8.202 1.00 79.06 154 ALA A C 1
ATOM 1285 O O . ALA A 1 154 ? 17.972 -13.307 8.124 1.00 79.06 154 ALA A O 1
ATOM 1286 N N . GLU A 1 155 ? 16.315 -11.807 8.081 1.00 82.56 155 GLU A N 1
ATOM 1287 C CA . GLU A 1 155 ? 15.268 -12.792 7.761 1.00 82.56 155 GLU A CA 1
ATOM 1288 C C . GLU A 1 155 ? 15.431 -13.345 6.339 1.00 82.56 155 GLU A C 1
ATOM 1290 O O . GLU A 1 155 ? 15.227 -14.538 6.112 1.00 82.56 155 GLU A O 1
ATOM 1295 N N . TRP A 1 156 ? 15.839 -12.496 5.393 1.00 78.12 156 TRP A N 1
ATOM 1296 C CA . TRP A 1 156 ? 16.169 -12.883 4.023 1.00 78.12 156 TRP A CA 1
ATOM 1297 C C . TRP A 1 156 ? 17.393 -13.786 3.962 1.00 78.12 156 TRP A C 1
ATOM 1299 O O . TRP A 1 156 ? 17.339 -14.839 3.333 1.00 78.12 156 TRP A O 1
ATOM 1309 N N . GLU A 1 157 ? 18.481 -13.410 4.628 1.00 70.94 157 GLU A N 1
ATOM 1310 C CA . GLU A 1 157 ? 19.698 -14.209 4.718 1.00 70.94 157 GLU A CA 1
ATOM 1311 C C . GLU A 1 157 ? 19.427 -15.543 5.400 1.00 70.94 157 GLU A C 1
ATOM 1313 O O . GLU A 1 157 ? 19.942 -16.562 4.948 1.00 70.94 157 GLU A O 1
ATOM 1318 N N . PHE A 1 158 ? 18.600 -15.569 6.446 1.00 74.69 158 PHE A N 1
ATOM 1319 C CA . PHE A 1 158 ? 18.198 -16.804 7.112 1.00 74.69 158 PHE A CA 1
ATOM 1320 C C . PHE A 1 158 ? 17.334 -17.689 6.207 1.00 74.69 158 PHE A C 1
ATOM 1322 O O . PHE A 1 158 ? 17.540 -18.897 6.170 1.00 74.69 158 PHE A O 1
ATOM 1329 N N . ALA A 1 159 ? 16.402 -17.110 5.444 1.00 71.25 159 ALA A N 1
ATOM 1330 C CA . ALA A 1 159 ? 15.580 -17.852 4.489 1.00 71.25 159 ALA A CA 1
ATOM 1331 C C . ALA A 1 159 ? 16.391 -18.366 3.283 1.00 71.25 159 ALA A C 1
ATOM 1333 O O . ALA A 1 159 ? 16.144 -19.470 2.797 1.00 71.25 159 ALA A O 1
ATOM 1334 N N . ALA A 1 160 ? 17.367 -17.586 2.810 1.00 66.56 160 ALA A N 1
ATOM 1335 C CA . ALA A 1 160 ? 18.261 -17.946 1.709 1.00 66.56 160 ALA A CA 1
ATOM 1336 C C . ALA A 1 160 ? 19.352 -18.935 2.143 1.00 66.56 160 ALA A C 1
ATOM 1338 O O . ALA A 1 160 ? 19.746 -19.820 1.380 1.00 66.56 160 ALA A O 1
ATOM 1339 N N . SER A 1 161 ? 19.822 -18.822 3.386 1.00 62.31 161 SER A N 1
ATOM 1340 C CA . SER A 1 161 ? 20.675 -19.814 4.027 1.00 62.31 161 SER A CA 1
ATOM 1341 C C . SER A 1 161 ? 19.817 -21.047 4.257 1.00 62.31 161 SER A C 1
ATOM 1343 O O . SER A 1 161 ? 19.130 -21.136 5.263 1.00 62.31 161 SER A O 1
ATOM 1345 N N . GLY A 1 162 ? 19.820 -21.992 3.314 1.00 55.00 162 GLY A N 1
ATOM 1346 C CA . GLY A 1 162 ? 19.038 -23.234 3.345 1.00 55.00 162 GLY A CA 1
ATOM 1347 C C . GLY A 1 162 ? 19.387 -24.175 4.508 1.00 55.00 162 GLY A C 1
ATOM 1348 O O . GLY A 1 162 ? 19.733 -25.330 4.295 1.00 55.00 162 GLY A O 1
ATOM 1349 N N . LEU A 1 163 ? 19.308 -23.704 5.750 1.00 52.28 163 LEU A N 1
ATOM 1350 C CA . LEU A 1 163 ? 19.632 -24.397 6.993 1.00 52.28 163 LEU A CA 1
ATOM 1351 C C . LEU A 1 163 ? 18.586 -25.457 7.352 1.00 52.28 163 LEU A C 1
ATOM 1353 O O . LEU A 1 163 ? 18.86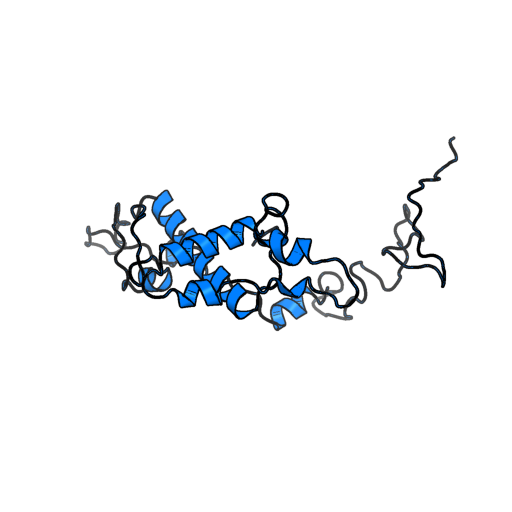2 -26.341 8.161 1.00 52.28 163 LEU A O 1
ATOM 1357 N N . ILE A 1 164 ? 17.420 -25.420 6.700 1.00 49.97 164 ILE A N 1
ATOM 1358 C CA . ILE A 1 164 ? 16.318 -26.373 6.856 1.00 49.97 164 ILE A CA 1
ATOM 1359 C C . ILE A 1 164 ? 16.730 -27.723 6.239 1.00 49.97 164 ILE A C 1
ATOM 1361 O O . ILE A 1 164 ? 16.388 -28.069 5.108 1.00 49.97 1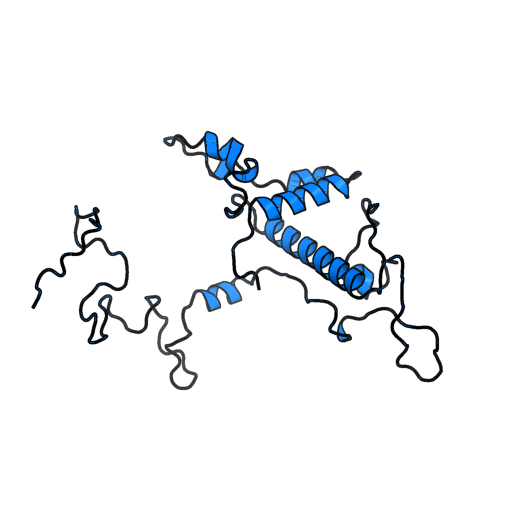64 ILE A O 1
ATOM 1365 N N . GLY A 1 165 ? 17.576 -28.474 6.937 1.00 47.50 165 GLY A N 1
ATOM 1366 C CA . GLY A 1 165 ? 17.908 -29.867 6.619 1.00 47.50 165 GLY A CA 1
ATOM 1367 C C . GLY A 1 165 ? 19.300 -30.335 7.037 1.00 47.50 165 GLY A C 1
ATOM 1368 O O . GLY A 1 165 ? 19.553 -31.527 6.931 1.00 47.50 165 GLY A O 1
ATOM 1369 N N . ASN A 1 166 ? 20.168 -29.447 7.537 1.00 48.72 166 ASN A N 1
ATOM 1370 C CA . ASN A 1 166 ? 21.446 -29.826 8.166 1.00 48.72 166 ASN A CA 1
ATOM 1371 C C . ASN A 1 166 ? 21.433 -29.629 9.695 1.00 48.72 166 ASN A C 1
ATOM 1373 O O . ASN A 1 166 ? 22.481 -29.667 10.335 1.00 48.72 166 ASN A O 1
ATOM 1377 N N . THR A 1 167 ? 20.264 -29.391 10.293 1.00 47.88 167 THR A N 1
ATOM 1378 C CA . THR A 1 167 ? 20.106 -29.372 11.749 1.00 47.88 167 THR A CA 1
ATOM 1379 C C . THR A 1 167 ? 20.123 -30.811 12.255 1.00 47.88 167 THR A C 1
ATOM 1381 O O . THR A 1 167 ? 19.119 -31.516 12.154 1.00 47.88 167 THR A O 1
ATOM 1384 N N . TYR A 1 168 ? 21.266 -31.257 12.770 1.00 50.84 168 TYR A N 1
ATOM 1385 C CA . TYR A 1 168 ? 21.341 -32.444 13.616 1.00 50.84 168 TYR A CA 1
ATOM 1386 C C . TYR A 1 168 ? 21.476 -31.942 15.052 1.00 50.84 168 TYR A C 1
ATOM 1388 O O . TYR A 1 168 ? 22.466 -31.288 15.375 1.00 50.84 168 TYR A O 1
ATOM 1396 N N . ASP A 1 169 ? 20.460 -32.195 15.877 1.00 55.09 169 ASP A N 1
ATOM 1397 C CA . ASP A 1 169 ? 20.482 -31.893 17.316 1.00 55.09 169 ASP A CA 1
ATOM 1398 C C . ASP A 1 169 ? 20.753 -30.401 17.633 1.00 55.09 169 ASP A C 1
ATOM 1400 O O . ASP A 1 169 ? 21.708 -30.044 18.317 1.00 55.09 169 ASP A O 1
ATOM 1404 N N . GLU A 1 170 ? 19.956 -29.504 17.030 1.00 55.31 170 GLU A N 1
ATOM 1405 C CA . GLU A 1 170 ? 20.027 -28.030 17.174 1.00 55.31 170 GLU A CA 1
ATOM 1406 C C . GLU A 1 170 ? 21.355 -27.359 16.760 1.00 55.31 170 GLU A C 1
ATOM 1408 O O . GLU A 1 170 ? 21.467 -26.131 16.759 1.00 55.31 170 GLU A O 1
ATOM 1413 N N . ARG A 1 171 ? 22.359 -28.126 16.319 1.00 47.84 171 ARG A N 1
ATOM 1414 C CA . ARG A 1 171 ? 23.640 -27.602 15.840 1.00 47.84 171 ARG A CA 1
ATOM 1415 C C . ARG A 1 171 ? 23.620 -27.451 14.321 1.00 47.84 171 ARG A C 1
ATOM 1417 O O . ARG A 1 171 ? 23.501 -28.422 13.574 1.00 47.84 171 ARG A O 1
ATOM 1424 N N . VAL A 1 172 ? 23.791 -26.217 13.849 1.00 54.22 172 VAL A N 1
ATOM 1425 C CA . VAL A 1 172 ? 24.073 -25.932 12.437 1.00 54.22 172 VAL A CA 1
ATOM 1426 C C . VAL A 1 172 ? 25.530 -26.305 12.168 1.00 54.22 172 VAL A C 1
ATOM 1428 O O . VAL A 1 172 ? 26.434 -25.537 12.486 1.00 54.22 172 VAL A O 1
ATOM 1431 N N . VAL A 1 173 ? 25.768 -27.507 11.641 1.00 54.62 173 VAL A N 1
ATOM 1432 C CA . VAL A 1 173 ? 27.136 -28.001 11.403 1.00 54.62 173 VAL A CA 1
ATOM 1433 C C . VAL A 1 173 ? 27.727 -27.404 10.120 1.00 54.62 173 VAL A C 1
ATOM 1435 O O . VAL A 1 173 ? 28.874 -26.975 10.131 1.00 54.62 173 VAL A O 1
ATOM 1438 N N . GLU A 1 174 ? 26.944 -27.288 9.038 1.00 54.31 174 GLU A N 1
ATOM 1439 C CA . GLU A 1 174 ? 27.400 -26.706 7.765 1.00 54.31 174 GLU A CA 1
ATOM 1440 C C . GLU A 1 174 ? 26.267 -26.004 7.001 1.00 54.31 174 GLU A C 1
ATOM 1442 O O . GLU A 1 174 ? 25.142 -26.512 6.914 1.00 54.31 174 GLU A O 1
ATOM 1447 N N . ARG A 1 175 ? 26.585 -24.852 6.388 1.00 55.97 175 ARG A N 1
ATOM 1448 C CA . ARG A 1 175 ? 25.715 -24.172 5.413 1.00 55.97 175 ARG A CA 1
ATOM 1449 C C . ARG A 1 175 ? 25.528 -25.076 4.190 1.00 55.97 175 ARG A C 1
ATOM 1451 O O . ARG A 1 175 ? 26.502 -25.619 3.672 1.00 55.97 175 ARG A O 1
ATOM 1458 N N . LYS A 1 176 ? 24.296 -25.221 3.691 1.00 58.22 176 LYS A N 1
ATOM 1459 C CA . LYS A 1 176 ? 24.055 -25.963 2.445 1.00 58.22 176 LYS A CA 1
ATOM 1460 C C . LYS A 1 176 ? 24.603 -25.178 1.250 1.00 58.22 176 LYS A C 1
ATOM 1462 O O . LYS A 1 176 ? 24.236 -24.027 1.050 1.00 58.22 176 LYS A O 1
ATOM 1467 N N . ILE A 1 177 ? 25.457 -25.818 0.451 1.00 61.50 177 ILE A N 1
ATOM 1468 C CA . ILE A 1 177 ? 25.988 -25.259 -0.808 1.00 61.50 177 ILE A CA 1
ATOM 1469 C C . ILE A 1 177 ? 24.954 -25.382 -1.944 1.00 61.50 177 ILE A C 1
ATOM 1471 O O . ILE A 1 177 ? 24.927 -24.563 -2.857 1.00 61.50 177 ILE A O 1
ATOM 1475 N N . TYR A 1 178 ? 24.079 -26.389 -1.875 1.00 62.19 178 TYR A N 1
ATOM 1476 C CA . TYR A 1 178 ? 23.054 -26.681 -2.877 1.00 62.19 178 TYR A CA 1
ATOM 1477 C C . TYR A 1 178 ? 21.655 -26.760 -2.240 1.00 62.19 178 TYR A C 1
ATOM 1479 O O . TYR A 1 178 ? 21.547 -27.054 -1.049 1.00 62.19 178 TYR A O 1
ATOM 1487 N N . PRO A 1 179 ? 20.568 -26.554 -3.012 1.00 56.19 179 PRO A N 1
ATOM 1488 C CA . PRO A 1 179 ? 19.198 -26.589 -2.487 1.00 56.19 179 PRO A CA 1
ATOM 1489 C C . PRO A 1 179 ? 18.702 -27.995 -2.087 1.00 56.19 179 PRO A C 1
ATOM 1491 O O . PRO A 1 179 ? 17.628 -28.122 -1.505 1.00 56.19 179 PRO A O 1
ATOM 1494 N N . TRP A 1 180 ? 19.464 -29.056 -2.371 1.00 66.88 180 TRP A N 1
ATOM 1495 C CA . TRP A 1 180 ? 19.180 -30.440 -1.966 1.00 66.88 180 TRP A CA 1
ATOM 1496 C C . TRP A 1 180 ? 20.135 -30.916 -0.859 1.00 66.88 180 TRP A C 1
ATOM 1498 O O . TRP A 1 180 ? 21.188 -30.330 -0.620 1.00 66.88 180 TRP A O 1
ATOM 1508 N N . ASN A 1 181 ? 19.782 -32.013 -0.182 1.00 58.50 181 ASN A N 1
ATOM 1509 C CA . ASN A 1 181 ? 20.625 -32.595 0.865 1.00 58.50 181 ASN A CA 1
ATOM 1510 C C . ASN A 1 181 ? 21.828 -33.348 0.261 1.00 58.50 181 ASN A C 1
ATOM 1512 O O . ASN A 1 181 ? 21.656 -34.217 -0.595 1.00 58.50 181 ASN A O 1
ATOM 1516 N N . GLY A 1 182 ? 23.0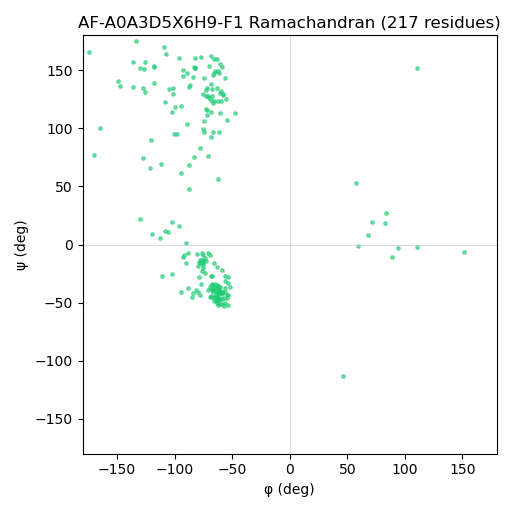33 -33.046 0.754 1.00 63.88 182 GLY A N 1
ATOM 1517 C CA . GLY A 1 182 ? 24.291 -33.694 0.366 1.00 63.88 182 GLY A CA 1
ATOM 1518 C C . GLY A 1 182 ? 25.241 -32.796 -0.436 1.00 63.88 182 GLY A C 1
ATOM 1519 O O . GLY A 1 182 ? 24.827 -31.896 -1.158 1.00 63.88 182 GLY A O 1
ATOM 1520 N N . HIS A 1 183 ? 26.543 -33.065 -0.323 1.00 63.94 183 HIS A N 1
ATOM 1521 C CA . HIS A 1 183 ? 27.606 -32.281 -0.971 1.00 63.94 183 HIS A CA 1
ATOM 1522 C C . HIS A 1 183 ? 27.745 -32.556 -2.483 1.00 63.94 183 HIS A C 1
ATOM 1524 O O . HIS A 1 183 ? 28.420 -31.830 -3.208 1.00 63.94 183 HIS A O 1
ATOM 1530 N N . ASN A 1 184 ? 27.110 -33.620 -2.981 1.00 65.75 184 ASN A N 1
ATOM 1531 C CA . ASN A 1 184 ? 27.270 -34.074 -4.356 1.00 65.75 184 ASN A CA 1
ATOM 1532 C C . ASN A 1 184 ? 26.218 -33.466 -5.291 1.00 65.75 184 ASN A C 1
ATOM 1534 O O . ASN A 1 184 ? 25.050 -33.330 -4.945 1.00 65.75 184 ASN A O 1
ATOM 1538 N N . ILE A 1 185 ? 26.631 -33.186 -6.528 1.00 66.44 185 ILE A N 1
ATOM 1539 C CA . ILE A 1 185 ? 25.782 -32.655 -7.611 1.00 66.44 185 ILE A CA 1
ATOM 1540 C C . ILE A 1 185 ? 24.859 -33.738 -8.216 1.00 66.44 185 ILE A C 1
ATOM 1542 O O . ILE A 1 185 ? 23.909 -33.452 -8.949 1.00 66.44 185 ILE A O 1
ATOM 1546 N N . ARG A 1 186 ? 25.139 -35.013 -7.926 1.00 67.75 186 ARG A N 1
ATOM 1547 C CA . ARG A 1 186 ? 24.462 -36.179 -8.505 1.00 67.75 186 ARG A CA 1
ATOM 1548 C C . ARG A 1 186 ? 23.496 -36.810 -7.517 1.00 67.75 186 ARG A C 1
ATOM 1550 O O . ARG A 1 186 ? 23.861 -37.038 -6.366 1.00 67.75 186 ARG A O 1
ATOM 1557 N N . ASN A 1 187 ? 22.290 -37.119 -7.983 1.00 66.00 187 ASN A N 1
ATOM 1558 C CA . ASN A 1 187 ? 21.250 -37.711 -7.154 1.00 66.00 187 ASN A CA 1
ATOM 1559 C C . ASN A 1 187 ? 21.720 -39.070 -6.608 1.00 66.00 187 ASN A C 1
ATOM 1561 O O . ASN A 1 187 ? 22.233 -39.902 -7.361 1.00 66.00 187 ASN A O 1
ATOM 1565 N N . SER A 1 188 ? 21.578 -39.274 -5.299 1.00 63.81 188 SER A N 1
ATOM 1566 C CA . SER A 1 188 ? 21.939 -40.507 -4.586 1.00 63.81 188 SER A CA 1
ATOM 1567 C C . SER A 1 188 ? 20.782 -41.513 -4.512 1.00 63.81 188 SER A C 1
ATOM 1569 O O . SER A 1 188 ? 21.012 -42.696 -4.252 1.00 63.81 188 SER A O 1
ATOM 1571 N N . SER A 1 189 ? 19.546 -41.073 -4.783 1.00 70.19 189 SER A N 1
ATOM 1572 C CA . SER A 1 189 ? 18.348 -41.916 -4.790 1.00 70.19 189 SER A CA 1
ATOM 1573 C C . SER A 1 189 ? 18.475 -43.040 -5.815 1.00 70.19 189 SER A C 1
ATOM 1575 O O . SER A 1 189 ? 18.810 -42.798 -6.974 1.00 70.19 189 SER A O 1
ATOM 1577 N N . SER A 1 190 ? 18.157 -44.272 -5.402 1.00 63.41 190 SER A N 1
ATOM 1578 C CA . SER A 1 190 ? 18.326 -45.488 -6.212 1.00 63.41 190 SER A CA 1
ATOM 1579 C C . SER A 1 190 ? 17.699 -45.383 -7.610 1.00 63.41 190 SER A C 1
ATOM 1581 O O . SER A 1 190 ? 18.289 -45.831 -8.587 1.00 63.41 190 SER A O 1
ATOM 1583 N N . LYS A 1 191 ? 16.545 -44.710 -7.725 1.00 68.19 191 LYS A N 1
ATOM 1584 C CA . LYS A 1 191 ? 15.784 -44.574 -8.979 1.00 68.19 191 LYS A CA 1
ATOM 1585 C C . LYS A 1 191 ? 16.384 -43.565 -9.973 1.00 68.19 191 LYS A C 1
ATOM 1587 O O . LYS A 1 191 ? 16.116 -43.642 -11.165 1.00 68.19 191 LYS A O 1
ATOM 1592 N N . HIS A 1 192 ? 17.185 -42.613 -9.499 1.00 63.44 192 HIS A N 1
ATOM 1593 C CA . HIS A 1 192 ? 17.743 -41.527 -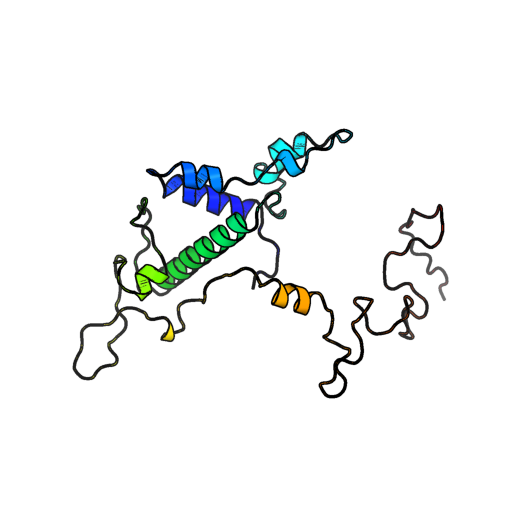10.317 1.00 63.44 192 HIS A CA 1
ATOM 1594 C C . HIS A 1 192 ? 19.256 -41.377 -10.123 1.00 63.44 192 HIS A C 1
ATOM 1596 O O . HIS A 1 192 ? 19.815 -40.309 -10.384 1.00 63.44 192 HIS A O 1
ATOM 1602 N N . ARG A 1 193 ? 19.913 -42.443 -9.653 1.00 68.44 193 ARG A N 1
ATOM 1603 C CA . ARG A 1 193 ? 21.311 -42.430 -9.229 1.00 68.44 193 ARG A CA 1
ATOM 1604 C C . ARG A 1 193 ? 22.205 -41.910 -10.355 1.00 68.44 193 ARG A C 1
ATOM 1606 O O . ARG A 1 193 ? 22.169 -42.421 -11.468 1.00 68.44 193 ARG A O 1
ATOM 1613 N N . GLY A 1 194 ? 22.995 -40.877 -10.075 1.00 63.97 194 GLY A N 1
ATOM 1614 C CA . GLY A 1 194 ? 23.935 -40.305 -11.046 1.00 63.97 194 GLY A CA 1
ATOM 1615 C C . GLY A 1 194 ? 23.379 -39.193 -11.946 1.00 63.97 194 GLY A C 1
ATOM 1616 O O . GLY A 1 194 ? 24.180 -38.502 -12.580 1.00 63.97 194 GLY A O 1
ATOM 1617 N N . LYS A 1 195 ? 22.058 -38.947 -11.973 1.00 68.88 195 LYS A N 1
ATOM 1618 C CA . LYS A 1 195 ? 21.487 -37.782 -12.676 1.00 68.88 195 LYS A CA 1
ATOM 1619 C C . LYS A 1 195 ? 21.887 -36.488 -11.961 1.00 68.88 195 LYS A C 1
ATOM 1621 O O . LYS A 1 195 ? 21.893 -36.430 -10.732 1.00 68.88 195 LYS A O 1
ATOM 1626 N N . MET A 1 196 ? 22.245 -35.462 -12.732 1.00 65.69 196 MET A N 1
ATOM 1627 C CA . MET A 1 196 ? 22.578 -34.140 -12.191 1.00 65.69 196 MET A CA 1
ATOM 1628 C C . MET A 1 196 ? 21.325 -33.492 -11.599 1.00 65.69 196 MET A C 1
ATOM 1630 O O . MET A 1 196 ? 20.266 -33.532 -12.219 1.00 65.69 196 MET A O 1
ATOM 1634 N N . MET A 1 197 ? 21.448 -32.931 -10.397 1.00 67.00 197 MET A N 1
ATOM 1635 C CA . MET A 1 197 ? 20.325 -32.350 -9.651 1.00 67.00 197 MET A CA 1
ATOM 1636 C C . MET A 1 197 ? 20.071 -30.870 -9.962 1.00 67.00 197 MET A C 1
ATOM 1638 O O . MET A 1 197 ? 19.051 -30.335 -9.544 1.00 67.00 197 MET A O 1
ATOM 1642 N N . ALA A 1 198 ? 20.948 -30.224 -10.734 1.00 65.62 198 ALA A N 1
ATOM 1643 C CA . ALA A 1 198 ? 20.661 -28.930 -11.345 1.00 65.62 198 ALA A CA 1
ATOM 1644 C C . ALA A 1 198 ? 21.058 -28.906 -12.820 1.00 65.62 198 ALA A C 1
ATOM 1646 O O . ALA A 1 198 ? 21.638 -29.856 -13.357 1.00 65.62 198 ALA A O 1
ATOM 1647 N N . ASN A 1 199 ? 20.730 -27.790 -13.460 1.00 58.91 199 ASN A N 1
ATOM 1648 C CA . ASN A 1 199 ? 21.014 -27.525 -14.858 1.00 58.91 199 ASN A CA 1
ATOM 1649 C C . ASN A 1 199 ? 22.497 -27.136 -15.013 1.00 58.91 199 ASN A C 1
ATOM 1651 O O . ASN A 1 199 ? 22.851 -25.961 -14.981 1.00 58.91 199 ASN A O 1
ATOM 1655 N N . PHE A 1 200 ? 23.381 -28.131 -15.097 1.00 58.53 200 PHE A N 1
ATOM 1656 C CA . PHE A 1 200 ? 24.819 -27.917 -15.276 1.00 58.53 200 PHE A CA 1
ATOM 1657 C C . PHE A 1 200 ? 25.227 -28.140 -16.729 1.00 58.53 200 PHE A C 1
ATOM 1659 O O . PHE A 1 200 ? 24.878 -29.150 -17.342 1.00 58.53 200 PHE A O 1
ATOM 1666 N N . VAL A 1 201 ? 26.039 -27.223 -17.247 1.00 52.22 201 VAL A N 1
ATOM 1667 C CA . VAL A 1 201 ? 26.743 -27.380 -18.522 1.00 52.22 201 VAL A CA 1
ATOM 1668 C C . VAL A 1 201 ? 27.861 -28.402 -18.306 1.00 52.22 201 VAL A C 1
ATOM 1670 O O . VAL A 1 201 ? 28.748 -28.183 -17.482 1.00 52.22 201 VAL A O 1
ATOM 1673 N N . ARG A 1 202 ? 27.809 -29.548 -18.997 1.00 53.00 202 ARG A N 1
ATOM 1674 C CA . ARG A 1 202 ? 28.733 -30.675 -18.753 1.00 53.00 202 ARG A CA 1
ATOM 1675 C C . ARG A 1 202 ? 30.149 -30.453 -19.309 1.00 53.00 202 ARG A C 1
ATOM 1677 O O . ARG A 1 202 ? 31.060 -31.172 -18.907 1.00 53.00 202 ARG A O 1
ATOM 1684 N N . GLY A 1 203 ? 30.352 -29.455 -20.172 1.00 51.50 203 GLY A N 1
ATOM 1685 C CA . GLY A 1 203 ? 31.654 -29.086 -20.740 1.00 51.50 203 GLY A CA 1
ATOM 1686 C C . GLY A 1 203 ? 31.594 -27.815 -21.599 1.00 51.50 203 GLY A C 1
ATOM 1687 O O . GLY A 1 203 ? 30.514 -27.356 -21.966 1.00 51.50 203 GLY A O 1
ATOM 1688 N N . ARG A 1 204 ? 32.754 -27.223 -21.930 1.00 42.47 204 ARG A N 1
ATOM 1689 C CA . ARG A 1 204 ? 32.826 -26.075 -22.857 1.00 42.47 204 ARG A CA 1
ATOM 1690 C C . ARG A 1 204 ? 32.265 -26.488 -24.223 1.00 42.47 204 ARG A C 1
ATOM 1692 O O . ARG A 1 204 ? 32.879 -27.301 -24.901 1.00 42.47 204 ARG A O 1
ATOM 1699 N N . GLY A 1 205 ? 31.136 -25.898 -24.614 1.00 53.34 205 GLY A N 1
ATOM 1700 C CA . GLY A 1 205 ? 30.527 -26.092 -25.935 1.00 53.34 205 GLY A CA 1
ATOM 1701 C C . GLY A 1 205 ? 29.218 -26.882 -25.954 1.00 53.34 205 GLY A C 1
ATOM 1702 O O . GLY A 1 205 ? 28.625 -26.985 -27.020 1.00 53.34 205 GLY A O 1
ATOM 1703 N N . ASP A 1 206 ? 28.727 -27.373 -24.812 1.00 49.28 206 ASP A N 1
ATOM 1704 C CA . ASP A 1 206 ? 27.488 -28.162 -24.750 1.00 49.28 206 ASP A CA 1
ATOM 1705 C C . ASP A 1 206 ? 26.373 -27.391 -24.011 1.00 49.28 206 ASP A C 1
ATOM 1707 O O . ASP A 1 206 ? 26.020 -27.682 -22.868 1.00 49.28 206 ASP A O 1
ATOM 1711 N N . TYR A 1 207 ? 25.880 -26.323 -24.654 1.00 46.91 207 TYR A N 1
ATOM 1712 C CA . TYR A 1 207 ? 24.806 -25.434 -24.165 1.00 46.91 207 TYR A CA 1
ATOM 1713 C C . TYR A 1 207 ? 23.415 -25.793 -24.718 1.00 46.91 207 TYR A C 1
ATOM 1715 O O . TYR A 1 207 ? 22.493 -24.986 -24.631 1.00 46.91 207 TYR A O 1
ATOM 1723 N N . MET A 1 208 ? 23.235 -26.986 -25.288 1.00 41.09 208 MET A N 1
ATOM 1724 C CA . MET A 1 208 ? 21.959 -27.405 -25.870 1.00 41.09 208 MET A CA 1
ATOM 1725 C C . MET A 1 208 ? 21.459 -28.659 -25.162 1.00 41.09 208 MET A C 1
ATOM 1727 O O . MET A 1 208 ? 21.731 -29.786 -25.564 1.00 41.09 208 MET A O 1
ATOM 1731 N N . GLY A 1 209 ? 20.682 -28.453 -24.098 1.00 40.56 209 GLY A N 1
ATOM 1732 C CA . GLY A 1 209 ? 19.755 -29.473 -23.631 1.00 40.56 209 GLY A CA 1
ATOM 1733 C C . GLY A 1 209 ? 18.751 -29.759 -24.743 1.00 40.56 209 GLY A C 1
ATOM 1734 O O . GLY A 1 209 ? 17.778 -29.027 -24.905 1.00 40.56 209 GLY A O 1
ATOM 1735 N N . VAL A 1 210 ? 18.990 -30.806 -25.528 1.00 34.75 210 VAL A N 1
ATOM 1736 C CA . VAL A 1 210 ? 17.958 -31.362 -26.398 1.00 34.75 210 VAL A CA 1
ATOM 1737 C C . VAL A 1 210 ? 16.966 -32.073 -25.485 1.00 34.75 210 VAL A C 1
ATOM 1739 O O . VAL A 1 210 ? 17.289 -33.075 -24.847 1.00 34.75 210 VAL A O 1
ATOM 1742 N N . ALA A 1 211 ? 15.758 -31.518 -25.390 1.00 40.69 211 ALA A N 1
ATOM 1743 C CA . ALA A 1 211 ? 14.593 -32.248 -24.920 1.00 40.69 211 ALA A CA 1
ATOM 1744 C C . ALA A 1 211 ? 14.463 -33.507 -25.787 1.00 40.69 211 ALA A C 1
ATOM 1746 O O . ALA A 1 211 ? 14.160 -33.430 -26.973 1.00 40.69 211 ALA A O 1
ATOM 1747 N N . GLY A 1 212 ? 14.785 -34.657 -25.213 1.00 32.50 212 GLY A N 1
ATOM 1748 C CA . GLY A 1 212 ? 14.917 -35.890 -25.972 1.00 32.50 212 GLY A CA 1
ATOM 1749 C C . GLY A 1 212 ? 15.050 -37.046 -25.012 1.00 32.50 212 GLY A C 1
ATOM 1750 O O . GLY A 1 212 ? 16.141 -37.529 -24.732 1.00 32.50 212 GLY A O 1
ATOM 1751 N N . ASN A 1 213 ? 13.917 -37.430 -24.444 1.00 36.56 213 ASN A N 1
ATOM 1752 C CA . ASN A 1 213 ? 13.751 -38.720 -23.811 1.00 36.56 213 ASN A CA 1
ATOM 1753 C C . ASN A 1 213 ? 14.302 -39.795 -24.771 1.00 36.56 213 ASN A C 1
ATOM 1755 O O . ASN A 1 213 ? 13.741 -39.984 -25.842 1.00 36.56 213 ASN A O 1
ATOM 1759 N N . LEU A 1 214 ? 15.392 -40.469 -24.409 1.00 34.66 214 LEU A N 1
ATOM 1760 C CA . LEU A 1 214 ? 15.750 -41.774 -24.965 1.00 34.66 214 LEU A CA 1
ATOM 1761 C C . LEU A 1 214 ? 15.976 -42.699 -23.775 1.00 34.66 214 LEU A C 1
ATOM 1763 O O . LEU A 1 214 ? 17.094 -42.988 -23.358 1.00 34.66 214 LEU A O 1
ATOM 1767 N N . ASN A 1 215 ? 14.851 -43.077 -23.175 1.00 40.12 215 ASN A N 1
ATOM 1768 C CA . ASN A 1 215 ? 14.719 -44.335 -22.464 1.00 40.12 215 ASN A CA 1
ATOM 1769 C C . ASN A 1 215 ? 14.131 -45.345 -23.458 1.00 40.12 215 ASN A C 1
ATOM 1771 O O . ASN A 1 215 ? 13.014 -45.811 -23.269 1.00 40.12 215 ASN A O 1
ATOM 1775 N N . ASP A 1 216 ? 14.864 -45.607 -24.540 1.00 34.38 216 ASP A N 1
ATOM 1776 C CA . ASP A 1 216 ? 14.599 -46.749 -25.407 1.00 34.38 216 ASP A CA 1
ATOM 1777 C C . ASP A 1 216 ? 15.407 -47.909 -24.848 1.00 34.38 216 ASP A C 1
ATOM 1779 O O . ASP A 1 216 ? 16.634 -47.896 -24.929 1.00 34.38 216 ASP A O 1
ATOM 1783 N N . HIS A 1 217 ? 14.706 -48.809 -24.166 1.00 29.55 217 HIS A N 1
ATOM 1784 C CA . HIS A 1 217 ? 14.661 -50.256 -24.394 1.00 29.55 217 HIS A CA 1
ATOM 1785 C C . HIS A 1 217 ? 13.433 -50.754 -23.599 1.00 29.55 217 HIS A C 1
ATOM 1787 O O . HIS A 1 217 ? 13.481 -50.854 -22.374 1.00 29.55 217 HIS A O 1
ATOM 1793 N N . GLU A 1 218 ? 12.310 -50.985 -24.286 1.00 30.12 218 GLU A N 1
ATOM 1794 C CA . GLU A 1 218 ? 11.381 -52.073 -23.929 1.00 30.12 218 GLU A CA 1
ATOM 1795 C C . GLU A 1 218 ? 11.931 -53.362 -24.569 1.00 30.12 218 GLU A C 1
ATOM 1797 O O . GLU A 1 218 ? 12.544 -53.253 -25.639 1.00 30.12 218 GLU A O 1
ATOM 1802 N N . PRO A 1 219 ? 11.690 -54.579 -24.046 1.00 36.00 219 PRO A N 1
ATOM 1803 C CA . PRO A 1 219 ? 11.121 -55.009 -22.763 1.00 36.00 219 PRO A CA 1
ATOM 1804 C C . PRO A 1 219 ? 12.166 -55.544 -21.758 1.00 36.00 219 PRO A C 1
ATOM 1806 O O . PRO A 1 219 ? 13.330 -55.792 -22.148 1.00 36.00 219 PRO A O 1
#

pLDDT: mean 78.97, std 17.94, range [29.55, 96.56]